Protein AF-A0A3E4ULQ0-F1 (afdb_monomer_lite)

Structure (mmCIF, N/CA/C/O backbone):
data_AF-A0A3E4ULQ0-F1
#
_entry.id   AF-A0A3E4ULQ0-F1
#
loop_
_atom_site.group_PDB
_atom_site.id
_atom_site.type_symbol
_atom_site.label_atom_id
_atom_site.label_alt_id
_atom_site.label_comp_id
_atom_site.label_asym_id
_atom_site.label_entity_id
_atom_site.label_seq_id
_atom_site.pdbx_PDB_ins_code
_atom_site.Cartn_x
_atom_site.Cartn_y
_atom_site.Cartn_z
_atom_site.occupancy
_atom_site.B_iso_or_equiv
_atom_site.auth_seq_id
_atom_site.auth_comp_id
_atom_site.auth_asym_id
_atom_site.auth_atom_id
_atom_site.pdbx_PDB_model_num
ATOM 1 N N . MET A 1 1 ? 16.724 21.312 -33.881 1.00 37.31 1 MET A N 1
ATOM 2 C CA . MET A 1 1 ? 17.462 20.388 -32.989 1.00 37.31 1 MET A CA 1
ATOM 3 C C . MET A 1 1 ? 17.949 21.121 -31.721 1.00 37.31 1 MET A C 1
ATOM 5 O O . MET A 1 1 ? 19.110 21.015 -31.366 1.00 37.31 1 MET A O 1
ATOM 9 N N . ILE A 1 2 ? 17.074 21.896 -31.051 1.00 31.44 2 ILE A N 1
ATOM 10 C CA . ILE A 1 2 ? 17.404 22.736 -29.865 1.00 31.44 2 ILE A CA 1
ATOM 11 C C . ILE A 1 2 ? 16.333 22.595 -28.748 1.00 31.44 2 ILE A C 1
ATOM 13 O O . ILE A 1 2 ? 16.397 23.250 -27.720 1.00 31.44 2 ILE A O 1
ATOM 17 N N . PHE A 1 3 ? 15.369 21.673 -28.875 1.00 30.08 3 PHE A N 1
ATOM 18 C CA . PHE A 1 3 ? 14.356 21.426 -27.828 1.00 30.08 3 PHE A CA 1
ATOM 19 C C . PHE A 1 3 ? 14.688 20.267 -26.871 1.00 30.08 3 PHE A C 1
ATOM 21 O O . PHE A 1 3 ? 13.890 19.949 -25.996 1.00 30.08 3 PHE A O 1
ATOM 28 N N . ASN A 1 4 ? 15.877 19.663 -26.987 1.00 35.69 4 ASN A N 1
ATOM 29 C CA . ASN A 1 4 ? 16.251 18.471 -26.212 1.00 35.69 4 ASN A CA 1
ATOM 30 C C . ASN A 1 4 ? 17.213 18.721 -25.038 1.00 35.69 4 ASN A C 1
ATOM 32 O O . ASN A 1 4 ? 17.685 17.751 -24.456 1.00 35.69 4 ASN A O 1
ATOM 36 N N . PHE A 1 5 ? 17.510 19.970 -24.656 1.00 37.22 5 PHE A N 1
ATOM 37 C CA . PHE A 1 5 ? 18.600 20.217 -23.695 1.00 37.22 5 PHE A CA 1
ATOM 38 C C . PHE A 1 5 ? 18.202 20.598 -22.262 1.00 37.22 5 PHE A C 1
ATOM 40 O O . PHE A 1 5 ? 19.070 20.616 -21.397 1.00 37.22 5 PHE A O 1
ATOM 47 N N . ILE A 1 6 ? 16.924 20.840 -21.942 1.00 40.09 6 ILE A N 1
ATOM 48 C CA . ILE A 1 6 ? 16.497 21.052 -20.542 1.00 40.09 6 ILE A CA 1
ATOM 49 C C . ILE A 1 6 ? 15.082 20.505 -20.314 1.00 40.09 6 ILE A C 1
ATOM 51 O O . ILE A 1 6 ? 14.162 21.226 -19.939 1.00 40.09 6 ILE A O 1
ATOM 55 N N . ARG A 1 7 ? 14.880 19.200 -20.500 1.00 40.75 7 ARG A N 1
ATOM 56 C CA . ARG A 1 7 ? 13.818 18.510 -19.762 1.00 40.75 7 ARG A CA 1
ATOM 57 C C . ARG A 1 7 ? 14.535 17.747 -18.662 1.00 40.75 7 ARG A C 1
ATOM 59 O O . ARG A 1 7 ? 15.108 16.696 -18.921 1.00 40.75 7 ARG A O 1
ATOM 66 N N . LYS A 1 8 ? 14.560 18.293 -17.438 1.00 44.69 8 LYS A N 1
ATOM 67 C CA . LYS A 1 8 ? 14.753 17.446 -16.250 1.00 44.69 8 LYS A CA 1
ATOM 68 C C . LYS A 1 8 ? 13.764 16.306 -16.437 1.00 44.69 8 LYS A C 1
ATOM 70 O O . LYS A 1 8 ? 12.565 16.573 -16.466 1.00 44.69 8 LYS A O 1
ATOM 75 N N . GLN A 1 9 ? 14.260 15.102 -16.694 1.00 49.12 9 GLN A N 1
ATOM 76 C CA . GLN A 1 9 ? 13.415 13.939 -16.894 1.00 49.12 9 GLN A CA 1
ATOM 77 C C . GLN A 1 9 ? 12.598 13.809 -15.607 1.00 49.12 9 GLN A C 1
ATOM 79 O O . GLN A 1 9 ? 13.149 13.570 -14.533 1.00 49.12 9 GLN A O 1
ATOM 84 N N . SER A 1 10 ? 11.314 14.158 -15.677 1.00 62.91 10 SER A N 1
ATOM 85 C CA . SER A 1 10 ? 10.425 13.993 -14.539 1.00 62.91 10 SER A CA 1
ATOM 86 C C . SER A 1 10 ? 10.257 12.493 -14.379 1.00 62.91 10 SER A C 1
ATOM 88 O O . SER A 1 10 ? 9.738 11.849 -15.285 1.00 62.91 10 SER A O 1
ATOM 90 N N . TYR A 1 11 ? 10.730 11.932 -13.266 1.00 76.56 11 TYR A N 1
ATOM 91 C CA . TYR A 1 11 ? 10.481 10.526 -12.931 1.00 76.56 11 TYR A CA 1
ATOM 92 C C . TYR A 1 11 ? 8.987 10.244 -12.720 1.00 76.56 11 TYR A C 1
ATOM 94 O O . TYR A 1 11 ? 8.584 9.089 -12.706 1.00 76.56 11 TYR A O 1
ATOM 102 N N . PHE A 1 12 ? 8.171 11.288 -12.557 1.00 89.50 12 PHE A N 1
ATOM 103 C CA . PHE A 1 12 ? 6.731 11.171 -12.396 1.00 89.50 12 PHE A CA 1
ATOM 104 C C . PHE A 1 12 ? 6.057 11.045 -13.759 1.00 89.50 12 PHE A C 1
ATOM 106 O O . PHE A 1 12 ? 6.054 11.993 -14.550 1.00 89.50 12 PHE A O 1
ATOM 113 N N . THR A 1 13 ? 5.521 9.854 -14.016 1.00 91.44 13 THR A N 1
ATOM 114 C CA . THR A 1 13 ? 4.661 9.556 -15.164 1.00 91.44 13 THR A CA 1
ATOM 115 C C . THR A 1 13 ? 3.259 10.135 -14.948 1.00 91.44 13 THR A C 1
ATOM 117 O O . THR A 1 13 ? 2.890 10.483 -13.827 1.00 91.44 13 THR A O 1
ATOM 120 N N . GLU A 1 14 ? 2.452 10.211 -16.008 1.00 92.62 14 GLU A N 1
ATOM 121 C CA . GLU A 1 14 ? 1.053 10.662 -15.910 1.00 92.62 14 GLU A CA 1
ATOM 122 C C . GLU A 1 14 ? 0.233 9.800 -14.937 1.00 92.62 14 GLU A C 1
ATOM 124 O O . GLU A 1 14 ? -0.547 10.324 -14.147 1.00 92.62 14 GLU A O 1
ATOM 129 N N . GLU A 1 15 ? 0.468 8.486 -14.921 1.00 94.75 15 GLU A N 1
ATOM 130 C CA . GLU A 1 15 ? -0.200 7.560 -14.000 1.00 94.75 15 GLU A CA 1
ATOM 131 C C . GLU A 1 15 ? 0.227 7.776 -12.538 1.00 94.75 15 GLU A C 1
ATOM 133 O O . GLU A 1 15 ? -0.599 7.722 -11.627 1.00 94.75 15 GLU A O 1
ATOM 138 N N . MET A 1 16 ? 1.500 8.106 -12.293 1.00 95.62 16 MET A N 1
ATOM 139 C CA . MET A 1 16 ? 1.952 8.496 -10.955 1.00 95.62 16 MET A CA 1
ATOM 140 C C . MET A 1 16 ? 1.280 9.793 -10.497 1.00 95.62 16 MET A C 1
ATOM 142 O O . MET A 1 16 ? 0.850 9.872 -9.349 1.00 95.62 16 MET A O 1
ATOM 146 N N . GLU A 1 17 ? 1.164 10.798 -11.372 1.00 95.44 17 GLU A N 1
ATOM 147 C CA . GLU A 1 17 ? 0.446 12.042 -11.053 1.00 95.44 17 GLU A CA 1
ATOM 148 C C . GLU A 1 17 ? -1.037 11.785 -10.768 1.00 95.44 17 GLU A C 1
ATOM 150 O O . GLU A 1 17 ? -1.588 12.377 -9.841 1.00 95.44 17 GLU A O 1
ATOM 155 N N . TYR A 1 18 ? -1.666 10.853 -11.489 1.00 95.94 18 TYR A N 1
ATOM 156 C CA . TYR A 1 18 ? -3.031 10.415 -11.206 1.00 95.94 18 TYR A CA 1
ATOM 157 C C . TYR A 1 18 ? -3.168 9.813 -9.797 1.00 95.94 18 TYR A C 1
ATOM 159 O O . TYR A 1 18 ? -4.072 10.194 -9.051 1.00 95.94 18 TYR A O 1
ATOM 167 N N . TYR A 1 19 ? -2.253 8.933 -9.373 1.00 96.56 19 TYR A N 1
ATOM 168 C CA . TYR A 1 19 ? -2.283 8.400 -8.004 1.00 96.56 19 TYR A CA 1
ATOM 169 C C . TYR A 1 19 ? -1.970 9.453 -6.940 1.00 96.56 19 TYR A C 1
ATOM 171 O O . TYR A 1 19 ? -2.573 9.430 -5.867 1.00 96.56 19 TYR A O 1
ATOM 179 N N . ILE A 1 20 ? -1.087 10.409 -7.228 1.00 96.00 20 ILE A N 1
ATOM 180 C CA . ILE A 1 20 ? -0.837 11.550 -6.338 1.00 96.00 20 ILE A CA 1
ATOM 181 C C . ILE A 1 20 ? -2.120 12.360 -6.138 1.00 96.00 20 ILE A C 1
ATOM 183 O O . ILE A 1 20 ? -2.455 12.700 -5.001 1.00 96.00 20 ILE A O 1
ATOM 187 N N . ASP A 1 21 ? -2.852 12.642 -7.216 1.00 95.94 21 ASP A N 1
ATOM 188 C CA . ASP A 1 21 ? -4.119 13.363 -7.141 1.00 95.94 21 ASP A CA 1
ATOM 189 C C . ASP A 1 21 ? -5.182 12.581 -6.362 1.00 95.94 21 ASP A C 1
ATOM 191 O O . ASP A 1 21 ? -5.835 13.147 -5.486 1.00 95.94 21 ASP A O 1
ATOM 195 N N . ILE A 1 22 ? -5.283 11.264 -6.566 1.00 96.31 22 ILE A N 1
ATOM 196 C CA . ILE A 1 22 ? -6.151 10.418 -5.736 1.00 96.31 22 ILE A CA 1
ATOM 197 C C . ILE A 1 22 ? -5.826 10.613 -4.253 1.00 96.31 22 ILE A C 1
ATOM 199 O O . ILE A 1 22 ? -6.725 10.935 -3.484 1.00 96.31 22 ILE A O 1
ATOM 203 N N . PHE A 1 23 ? -4.563 10.482 -3.835 1.00 96.38 23 PHE A N 1
ATOM 204 C CA . PHE A 1 23 ? -4.192 10.572 -2.416 1.00 96.38 23 PHE A CA 1
ATOM 205 C C . PHE A 1 23 ? -4.501 11.926 -1.774 1.00 96.38 23 PHE A C 1
ATOM 207 O O . PHE A 1 23 ? -4.834 11.975 -0.587 1.00 96.38 23 PHE A O 1
ATOM 214 N N . ARG A 1 24 ? -4.415 13.019 -2.542 1.00 94.88 24 ARG A N 1
ATOM 215 C CA . ARG A 1 24 ? -4.818 14.355 -2.076 1.00 94.88 24 ARG A CA 1
ATOM 216 C C . ARG A 1 24 ? -6.315 14.444 -1.796 1.00 94.88 24 ARG A C 1
ATOM 218 O O . ARG A 1 24 ? -6.717 15.203 -0.919 1.00 94.88 24 ARG A O 1
ATOM 225 N N . ASN A 1 25 ? -7.111 13.679 -2.537 1.00 95.62 25 ASN A N 1
ATOM 226 C CA . ASN A 1 25 ? -8.567 13.747 -2.528 1.00 95.62 25 ASN A CA 1
ATOM 227 C C . ASN A 1 25 ? -9.237 12.588 -1.766 1.00 95.62 25 ASN A C 1
ATOM 229 O O . ASN A 1 25 ? -10.459 12.595 -1.619 1.00 95.62 25 ASN A O 1
ATOM 233 N N . ILE A 1 26 ? -8.477 11.608 -1.255 1.00 95.81 26 ILE A N 1
ATOM 234 C CA . ILE A 1 26 ? -9.025 10.546 -0.398 1.00 95.81 26 ILE A CA 1
ATOM 235 C C . ILE A 1 26 ? -9.696 11.182 0.825 1.00 95.81 26 ILE A C 1
ATOM 237 O O . ILE A 1 26 ? -9.085 11.944 1.580 1.00 95.81 26 ILE A O 1
ATOM 241 N N . ASN A 1 27 ? -10.954 10.806 1.068 1.00 95.50 27 ASN A N 1
ATOM 242 C CA . ASN A 1 27 ? -11.629 11.111 2.322 1.00 95.50 27 ASN A CA 1
ATOM 243 C C . ASN A 1 27 ? -11.142 10.145 3.411 1.00 95.50 27 ASN A C 1
ATOM 245 O O . ASN A 1 27 ? -11.772 9.131 3.715 1.00 95.50 27 ASN A O 1
ATOM 249 N N . TRP A 1 28 ? -9.955 10.439 3.943 1.00 96.19 28 TRP A N 1
ATOM 250 C CA . TRP A 1 28 ? -9.234 9.549 4.846 1.00 96.19 28 TRP A CA 1
ATOM 251 C C . TRP A 1 28 ? -10.077 9.143 6.058 1.00 96.19 28 TRP A C 1
ATOM 253 O O . TRP A 1 28 ? -10.603 9.992 6.786 1.00 96.19 28 TRP A O 1
ATOM 263 N N . PHE A 1 29 ? -10.131 7.829 6.294 1.00 95.31 29 PHE A N 1
ATOM 264 C CA . PHE A 1 29 ? -10.769 7.185 7.447 1.00 95.31 29 PHE A CA 1
ATOM 265 C C . PHE A 1 29 ? -12.289 7.360 7.521 1.00 95.31 29 PHE A C 1
ATOM 267 O O . PHE A 1 29 ? -12.867 7.205 8.600 1.00 95.31 29 PHE A O 1
ATOM 274 N N . PHE A 1 30 ? -12.937 7.756 6.421 1.00 94.25 30 PHE A N 1
ATOM 275 C CA . PHE A 1 30 ? -14.375 8.013 6.401 1.00 94.25 30 PHE A CA 1
ATOM 276 C C . PHE A 1 30 ? -15.199 6.756 6.699 1.00 94.25 30 PHE A C 1
ATOM 278 O O . PHE A 1 30 ? -16.115 6.843 7.508 1.00 94.25 30 PHE A O 1
ATOM 285 N N . ASN A 1 31 ? -14.802 5.608 6.142 1.00 94.69 31 ASN A N 1
ATOM 286 C CA . ASN A 1 31 ? -15.498 4.329 6.308 1.00 94.69 31 ASN A CA 1
ATOM 287 C C . ASN A 1 31 ? -14.798 3.377 7.290 1.00 94.69 31 ASN A C 1
ATOM 289 O O . ASN A 1 31 ? -15.148 2.205 7.376 1.00 94.69 31 ASN A O 1
ATOM 293 N N . CYS A 1 32 ? -13.809 3.847 8.054 1.00 92.88 32 CYS A N 1
ATOM 294 C CA . CYS A 1 32 ? -13.238 3.016 9.111 1.00 92.88 32 CYS A CA 1
ATOM 295 C C . CYS A 1 32 ? -14.310 2.708 10.175 1.00 92.88 32 CYS A C 1
ATOM 297 O O . CYS A 1 32 ? -14.856 3.644 10.769 1.00 92.88 32 CYS A O 1
ATOM 299 N N . SER A 1 33 ? -14.517 1.425 10.495 1.00 85.69 33 SER A N 1
ATOM 300 C CA . SER A 1 33 ? -15.634 0.830 11.277 1.00 85.69 33 SER A CA 1
ATOM 301 C C . SER A 1 33 ? -16.915 0.506 10.498 1.00 85.69 33 SER A C 1
ATOM 303 O O . SER A 1 33 ? -17.817 -0.096 11.078 1.00 85.69 33 SER A O 1
ATOM 305 N N . GLU A 1 34 ? -17.000 0.871 9.221 1.00 91.50 34 GLU A N 1
ATOM 306 C CA . GLU A 1 34 ? -18.104 0.467 8.348 1.00 91.50 34 GLU A CA 1
ATOM 307 C C . GLU A 1 34 ? -17.745 -0.826 7.608 1.00 91.50 34 GLU A C 1
ATOM 309 O O . GLU A 1 34 ? -16.571 -1.166 7.444 1.00 91.50 34 GLU A O 1
ATOM 314 N N . GLU A 1 35 ? -18.751 -1.566 7.145 1.00 90.50 35 GLU A N 1
ATOM 315 C CA . GLU A 1 35 ? -18.497 -2.710 6.272 1.00 90.50 35 GLU A CA 1
ATOM 316 C C . GLU A 1 35 ? -18.028 -2.233 4.897 1.00 90.50 35 GLU A C 1
ATOM 318 O O . GLU A 1 35 ? -18.671 -1.410 4.240 1.00 90.50 35 GLU A O 1
ATOM 323 N N . LEU A 1 36 ? -16.904 -2.786 4.444 1.00 89.56 36 LEU A N 1
ATOM 324 C CA . LEU A 1 36 ? -16.458 -2.614 3.073 1.00 89.56 36 LEU A CA 1
ATOM 325 C C . LEU A 1 36 ? -17.470 -3.272 2.121 1.00 89.56 36 LEU A C 1
ATOM 327 O O . LEU A 1 36 ? -17.562 -4.497 2.066 1.00 89.56 36 LEU A O 1
ATOM 331 N N . ASN A 1 37 ? -18.183 -2.446 1.358 1.00 82.88 37 ASN A N 1
ATOM 332 C CA . ASN A 1 37 ? -19.148 -2.851 0.335 1.00 82.88 37 ASN A CA 1
ATOM 333 C C . ASN A 1 37 ? -18.615 -2.493 -1.061 1.00 82.88 37 ASN A C 1
ATOM 335 O O . ASN A 1 37 ? -19.125 -1.585 -1.717 1.00 82.88 37 ASN A O 1
ATOM 339 N N . ASP A 1 38 ? -17.540 -3.163 -1.487 1.00 84.94 38 ASP A N 1
ATOM 340 C CA . ASP A 1 38 ? -16.927 -2.964 -2.805 1.00 84.94 38 ASP A CA 1
ATOM 341 C C . ASP A 1 38 ? -16.385 -4.282 -3.382 1.00 84.94 38 ASP A C 1
ATOM 343 O O . ASP A 1 38 ? -15.377 -4.822 -2.920 1.00 84.94 38 ASP A O 1
ATOM 347 N N . ASP A 1 39 ? -17.029 -4.763 -4.446 1.00 82.25 39 ASP A N 1
ATOM 348 C CA . ASP A 1 39 ? -16.653 -5.995 -5.150 1.00 82.25 39 ASP A CA 1
ATOM 349 C C . ASP A 1 39 ? -15.403 -5.835 -6.040 1.00 82.25 39 ASP A C 1
ATOM 351 O O . ASP A 1 39 ? -14.907 -6.807 -6.613 1.00 82.25 39 ASP A O 1
ATOM 355 N N . SER A 1 40 ? -14.864 -4.618 -6.182 1.00 87.69 40 SER A N 1
ATOM 356 C CA . SER A 1 40 ? -13.660 -4.334 -6.974 1.00 87.69 40 SER A CA 1
ATOM 357 C C . SER A 1 40 ? -12.346 -4.605 -6.229 1.00 87.69 40 SER A C 1
ATOM 359 O O . SER A 1 40 ? -11.258 -4.417 -6.785 1.00 87.69 40 SER A O 1
ATOM 361 N N . ILE A 1 41 ? -12.419 -5.029 -4.967 1.00 92.19 41 ILE A N 1
ATOM 362 C CA . ILE A 1 41 ? -11.254 -5.306 -4.125 1.00 92.19 41 ILE A CA 1
ATOM 363 C C . ILE A 1 41 ? -10.609 -6.624 -4.570 1.00 92.19 41 ILE A C 1
ATOM 365 O O . ILE A 1 41 ? -11.255 -7.664 -4.653 1.00 92.19 41 ILE A O 1
ATOM 369 N N . TYR A 1 42 ? -9.300 -6.598 -4.839 1.00 95.69 42 TYR A N 1
ATOM 370 C CA . TYR A 1 42 ? -8.591 -7.770 -5.364 1.00 95.69 42 TYR A CA 1
ATOM 371 C C . TYR A 1 42 ? -8.437 -8.915 -4.351 1.00 95.69 42 TYR A C 1
ATOM 373 O O . TYR A 1 42 ? -8.477 -10.092 -4.716 1.00 95.69 42 TYR A O 1
ATOM 381 N N . PHE A 1 43 ? -8.170 -8.569 -3.091 1.00 96.19 43 PHE A N 1
ATOM 382 C CA . PHE A 1 43 ? -7.881 -9.531 -2.033 1.00 96.19 43 PHE A CA 1
ATOM 383 C C . PHE A 1 43 ? -9.133 -9.857 -1.226 1.00 96.19 43 PHE A C 1
ATOM 385 O O . PHE A 1 43 ? -9.895 -8.963 -0.867 1.00 96.19 43 PHE A O 1
ATOM 392 N N . ASP A 1 44 ? -9.257 -11.117 -0.815 1.00 95.75 44 ASP A N 1
ATOM 393 C CA . ASP A 1 44 ? -10.100 -11.456 0.326 1.00 95.75 44 ASP A CA 1
ATOM 394 C C . ASP A 1 44 ? -9.674 -10.620 1.543 1.00 95.75 44 ASP A C 1
ATOM 396 O O . ASP A 1 44 ? -8.481 -10.365 1.754 1.00 95.75 44 ASP A O 1
ATOM 400 N N . TYR A 1 45 ? -10.634 -10.247 2.388 1.00 96.06 45 TYR A N 1
ATOM 401 C CA . TYR A 1 45 ? -10.358 -9.431 3.565 1.00 96.06 45 TYR A CA 1
ATOM 402 C C . TYR A 1 45 ? -11.013 -9.956 4.843 1.00 96.06 45 TYR A C 1
ATOM 404 O O . TYR A 1 45 ? -11.881 -10.830 4.837 1.00 96.06 45 TYR A O 1
ATOM 412 N N . ILE A 1 46 ? -10.518 -9.437 5.963 1.00 95.50 46 ILE A N 1
ATOM 413 C CA . ILE A 1 46 ? -11.094 -9.553 7.296 1.00 95.50 46 ILE A CA 1
ATOM 414 C C . ILE A 1 46 ? -11.285 -8.125 7.802 1.00 95.50 46 ILE A C 1
ATOM 416 O O . ILE A 1 46 ? -10.304 -7.404 7.990 1.00 95.50 46 ILE A O 1
ATOM 420 N N . GLN A 1 47 ? -12.540 -7.747 8.021 1.00 95.44 47 GLN A N 1
ATOM 421 C CA . GLN A 1 47 ? -12.922 -6.479 8.634 1.00 95.44 47 GLN A CA 1
ATOM 422 C C . GLN A 1 47 ? -12.747 -6.580 10.159 1.00 95.44 47 GLN A C 1
ATOM 424 O O . GLN A 1 47 ? -13.339 -7.453 10.798 1.00 95.44 47 GLN A O 1
ATOM 429 N N . GLU A 1 48 ? -11.925 -5.716 10.754 1.00 95.44 48 GLU A N 1
ATOM 430 C CA . GLU A 1 48 ? -11.738 -5.623 12.205 1.00 95.44 48 GLU A CA 1
ATOM 431 C C . GLU A 1 48 ? -12.419 -4.368 12.747 1.00 95.44 48 GLU A C 1
ATOM 433 O O . GLU A 1 48 ? -11.840 -3.290 12.742 1.00 95.44 48 GLU A O 1
ATOM 438 N N . ASN A 1 49 ? -13.638 -4.518 13.262 1.00 92.50 49 ASN A N 1
ATOM 439 C CA . ASN A 1 49 ? -14.419 -3.398 13.798 1.00 92.50 49 ASN A CA 1
ATOM 440 C C . ASN A 1 49 ? -14.147 -3.119 15.286 1.00 92.50 49 ASN A C 1
ATOM 442 O O . ASN A 1 49 ? -14.676 -2.157 15.843 1.00 92.50 49 ASN A O 1
ATOM 446 N N . ASN A 1 50 ? -13.341 -3.944 15.967 1.00 94.38 50 ASN A N 1
ATOM 447 C CA . ASN A 1 50 ? -12.986 -3.705 17.362 1.00 94.38 50 ASN A CA 1
ATOM 448 C C . ASN A 1 50 ? -11.745 -2.812 17.463 1.00 94.38 50 ASN A C 1
ATOM 450 O O . ASN A 1 50 ? -10.624 -3.252 17.195 1.00 94.38 50 ASN A O 1
ATOM 454 N N . ILE A 1 51 ? -11.937 -1.582 17.944 1.00 94.56 51 ILE A N 1
ATOM 455 C CA . ILE A 1 51 ? -10.858 -0.597 18.040 1.00 94.56 51 ILE A CA 1
ATOM 456 C C . ILE A 1 51 ? -9.670 -1.046 18.907 1.00 94.56 51 ILE A C 1
ATOM 458 O O . ILE A 1 51 ? -8.527 -0.731 18.586 1.00 94.56 51 ILE A O 1
ATOM 462 N N . GLU A 1 52 ? -9.889 -1.831 19.961 1.00 95.38 52 GLU A N 1
ATOM 463 C CA . GLU A 1 52 ? -8.794 -2.330 20.804 1.00 95.38 52 GLU A CA 1
ATOM 464 C C . GLU A 1 52 ? -7.923 -3.345 20.053 1.00 95.38 52 GLU A C 1
ATOM 466 O O . GLU A 1 52 ? -6.697 -3.330 20.167 1.00 95.38 52 GLU A O 1
ATOM 471 N N . LYS A 1 53 ? -8.522 -4.163 19.180 1.00 94.75 53 LYS A N 1
ATOM 472 C CA . LYS A 1 53 ? -7.763 -5.055 18.291 1.00 94.75 53 LYS A CA 1
ATOM 473 C C . LYS A 1 53 ? -7.062 -4.298 17.167 1.00 94.75 53 LYS A C 1
ATOM 475 O O . LYS A 1 53 ? -5.964 -4.687 16.770 1.00 94.75 53 LYS A O 1
ATOM 480 N N . VAL A 1 54 ? -7.663 -3.224 16.653 1.00 95.50 54 VAL A N 1
ATOM 481 C CA . VAL A 1 54 ? -7.005 -2.330 15.687 1.00 95.50 54 VAL A CA 1
ATOM 482 C C . VAL A 1 54 ? -5.754 -1.721 16.317 1.00 95.50 54 VAL A C 1
ATOM 484 O O . VAL A 1 54 ? -4.674 -1.840 15.739 1.00 95.50 54 VAL A O 1
ATOM 487 N N . LYS A 1 55 ? -5.876 -1.153 17.527 1.00 95.19 55 LYS A N 1
ATOM 488 C CA . LYS A 1 55 ? -4.758 -0.623 18.325 1.00 95.19 55 LYS A CA 1
ATOM 489 C C . LYS A 1 55 ? -3.660 -1.656 18.528 1.00 95.19 55 LYS A C 1
ATOM 491 O O . LYS A 1 55 ? -2.490 -1.337 18.337 1.00 95.19 55 LYS A O 1
ATOM 496 N N . GLU A 1 56 ? -4.021 -2.888 18.881 1.00 93.75 56 GLU A N 1
ATOM 497 C CA . GLU A 1 56 ? -3.057 -3.979 19.018 1.00 93.75 56 GLU A CA 1
ATOM 498 C C . GLU A 1 56 ? -2.296 -4.203 17.701 1.00 93.75 56 GLU A C 1
ATOM 500 O O . GLU A 1 56 ? -1.068 -4.212 17.687 1.00 93.75 56 GLU A O 1
ATOM 505 N N . LYS A 1 57 ? -3.008 -4.327 16.576 1.00 94.06 57 LYS A N 1
ATOM 506 C CA . LYS A 1 57 ? -2.428 -4.662 15.264 1.00 94.06 57 LYS A CA 1
ATOM 507 C C . LYS A 1 57 ? -1.509 -3.581 14.704 1.00 94.06 57 LYS A C 1
ATOM 509 O O . LYS A 1 57 ? -0.423 -3.911 14.233 1.00 94.06 57 LYS A O 1
ATOM 514 N N . ILE A 1 58 ? -1.897 -2.310 14.775 1.00 94.12 58 ILE A N 1
ATOM 515 C CA . ILE A 1 58 ? -1.063 -1.198 14.278 1.00 94.12 58 ILE A CA 1
ATOM 516 C C . ILE A 1 58 ? 0.195 -0.971 15.134 1.00 94.12 58 ILE A C 1
ATOM 518 O O . ILE A 1 58 ? 1.156 -0.362 14.665 1.00 94.12 58 ILE A O 1
ATOM 522 N N . ASN A 1 59 ? 0.200 -1.476 16.373 1.00 92.19 59 ASN A N 1
ATOM 523 C CA . ASN A 1 59 ? 1.356 -1.473 17.271 1.00 92.19 59 ASN A CA 1
ATOM 524 C C . ASN A 1 59 ? 2.233 -2.726 17.149 1.00 92.19 59 ASN A C 1
ATOM 526 O O . ASN A 1 59 ? 3.317 -2.787 17.730 1.00 92.19 59 ASN A O 1
ATOM 530 N N . GLN A 1 60 ? 1.814 -3.739 16.385 1.00 91.06 60 GLN A N 1
ATOM 531 C CA . GLN A 1 60 ? 2.627 -4.933 16.176 1.00 91.06 60 GLN A CA 1
ATOM 532 C C . GLN A 1 60 ? 3.812 -4.632 15.250 1.00 91.06 60 GLN A C 1
ATOM 534 O O . GLN A 1 60 ? 3.660 -4.286 14.080 1.00 91.06 60 GLN A O 1
ATOM 539 N N . HIS A 1 61 ? 5.024 -4.858 15.756 1.00 88.06 61 HIS A N 1
ATOM 540 C CA . HIS A 1 61 ? 6.263 -4.758 14.973 1.00 88.06 61 HIS A CA 1
ATOM 541 C C . HIS A 1 61 ? 6.792 -6.114 14.491 1.00 88.06 61 HIS A C 1
ATOM 543 O O . HIS A 1 61 ? 7.685 -6.168 13.647 1.00 88.06 61 HIS A O 1
ATOM 549 N N . LEU A 1 62 ? 6.230 -7.209 15.003 1.00 88.31 62 LEU A N 1
ATOM 550 C CA . LEU A 1 62 ? 6.614 -8.577 14.674 1.00 88.31 62 LEU A CA 1
ATOM 551 C C . LEU A 1 62 ? 5.400 -9.367 14.192 1.00 88.31 62 LEU A C 1
ATOM 553 O O . LEU A 1 62 ? 4.262 -9.092 14.568 1.00 88.31 62 LEU A O 1
ATOM 557 N N . ASN A 1 63 ? 5.661 -10.382 13.372 1.00 89.31 63 ASN A N 1
ATOM 558 C CA . ASN A 1 63 ? 4.623 -11.307 12.936 1.00 89.31 63 ASN A CA 1
ATOM 559 C C . ASN A 1 63 ? 4.172 -12.176 14.114 1.00 89.31 63 ASN A C 1
ATOM 561 O O . ASN A 1 63 ? 4.990 -12.633 14.912 1.00 89.31 63 ASN A O 1
ATOM 565 N N . SER A 1 64 ? 2.876 -12.465 14.178 1.00 85.75 64 SER A N 1
ATOM 566 C CA . SER A 1 64 ? 2.304 -13.451 15.096 1.00 85.75 64 SER A CA 1
ATOM 567 C C . SER A 1 64 ? 1.842 -14.684 14.316 1.00 85.75 64 SER A C 1
ATOM 569 O O . SER A 1 64 ? 1.859 -14.711 13.084 1.00 85.75 64 SER A O 1
ATOM 571 N N . ARG A 1 65 ? 1.475 -15.773 15.003 1.00 83.12 65 ARG A N 1
ATOM 572 C CA . ARG A 1 65 ? 1.169 -17.056 14.347 1.00 83.12 65 ARG A CA 1
ATOM 573 C C . ARG A 1 65 ? 0.034 -16.911 13.318 1.00 83.12 65 ARG A C 1
ATOM 575 O O . ARG A 1 65 ? -1.144 -16.910 13.660 1.00 83.12 65 ARG A O 1
ATOM 582 N N . GLY A 1 66 ? 0.411 -16.853 12.039 1.00 87.62 66 GLY A N 1
ATOM 583 C CA . GLY A 1 66 ? -0.517 -16.695 10.916 1.00 87.62 66 GLY A CA 1
ATOM 584 C C . GLY A 1 66 ? -1.056 -15.274 10.721 1.00 87.62 66 GLY A C 1
ATOM 585 O O . GLY A 1 66 ? -2.057 -15.128 10.024 1.00 87.62 66 GLY A O 1
ATOM 586 N N . ASN A 1 67 ? -0.442 -14.256 11.334 1.00 93.06 67 ASN A N 1
ATOM 587 C CA . ASN A 1 67 ? -0.678 -12.851 11.003 1.00 93.06 67 ASN A CA 1
ATOM 588 C C . ASN A 1 67 ? 0.664 -12.151 10.762 1.00 93.06 67 ASN A C 1
ATOM 590 O O . ASN A 1 67 ? 1.607 -12.288 11.542 1.00 93.06 67 ASN A O 1
ATOM 594 N N . VAL A 1 68 ? 0.727 -11.369 9.699 1.00 95.50 68 VAL A N 1
ATOM 595 C CA . VAL A 1 68 ? 1.861 -10.520 9.355 1.00 95.50 68 VAL A CA 1
ATOM 596 C C . VAL A 1 68 ? 1.473 -9.089 9.715 1.00 95.50 68 VAL A C 1
ATOM 598 O O . VAL A 1 68 ? 0.380 -8.638 9.358 1.00 95.50 68 VAL A O 1
ATOM 601 N N . CYS A 1 69 ? 2.334 -8.392 10.459 1.00 95.75 69 CYS A N 1
ATOM 602 C CA . CYS A 1 69 ? 2.079 -6.991 10.787 1.00 95.75 69 CYS A CA 1
ATOM 603 C C . CYS A 1 69 ? 2.147 -6.125 9.521 1.00 95.75 69 CYS A C 1
ATOM 605 O O . CYS A 1 69 ? 2.800 -6.497 8.542 1.00 95.75 69 CYS A O 1
ATOM 607 N N . LEU A 1 70 ? 1.494 -4.960 9.539 1.00 97.06 70 LEU A N 1
ATOM 608 C CA . LEU A 1 70 ? 1.377 -4.084 8.368 1.00 97.06 70 LEU A CA 1
ATOM 609 C C . LEU A 1 70 ? 2.731 -3.779 7.714 1.00 97.06 70 LEU A C 1
ATOM 611 O O . LEU A 1 70 ? 2.907 -3.944 6.508 1.00 97.06 70 LEU A O 1
ATOM 615 N N . ARG A 1 71 ? 3.722 -3.424 8.537 1.00 96.00 71 ARG A N 1
ATOM 616 C CA . ARG A 1 71 ? 5.077 -3.131 8.072 1.00 96.00 71 ARG A CA 1
ATOM 617 C C . ARG A 1 71 ? 5.702 -4.310 7.327 1.00 96.00 71 ARG A C 1
ATOM 619 O O . ARG A 1 71 ? 6.262 -4.116 6.254 1.00 96.00 71 ARG A O 1
ATOM 626 N N . ASN A 1 72 ? 5.608 -5.522 7.871 1.00 95.38 72 ASN A N 1
ATOM 627 C CA . ASN A 1 72 ? 6.193 -6.707 7.238 1.00 95.38 72 ASN A CA 1
ATOM 628 C C . ASN A 1 72 ? 5.424 -7.134 5.984 1.00 95.38 72 ASN A C 1
ATOM 630 O O . ASN A 1 72 ? 6.025 -7.687 5.068 1.00 95.38 72 ASN A O 1
ATOM 634 N N . PHE A 1 73 ? 4.123 -6.849 5.918 1.00 97.31 73 PHE A N 1
ATOM 635 C CA . PHE A 1 73 ? 3.334 -7.056 4.709 1.00 97.31 73 PHE A CA 1
ATOM 636 C C . PHE A 1 73 ? 3.796 -6.131 3.575 1.00 97.31 73 PHE A C 1
ATOM 638 O O . PHE A 1 73 ? 4.026 -6.596 2.462 1.00 97.31 73 PHE A O 1
ATOM 645 N N . PHE A 1 74 ? 4.025 -4.847 3.856 1.00 97.81 74 PHE A N 1
ATOM 646 C CA . PHE A 1 74 ? 4.571 -3.926 2.854 1.00 97.81 74 PHE A CA 1
ATOM 647 C C . PHE A 1 74 ? 6.022 -4.246 2.487 1.00 97.81 74 PHE A C 1
ATOM 649 O O . PHE A 1 74 ? 6.363 -4.194 1.308 1.00 97.81 74 PHE A O 1
ATOM 656 N N . ILE A 1 75 ? 6.853 -4.655 3.455 1.00 95.50 75 ILE A N 1
ATOM 657 C CA . ILE A 1 75 ? 8.216 -5.137 3.177 1.00 95.50 75 ILE A CA 1
ATOM 658 C C . ILE A 1 75 ? 8.189 -6.328 2.220 1.00 95.50 75 ILE A C 1
ATOM 660 O O . ILE A 1 75 ? 9.019 -6.375 1.323 1.00 95.50 75 ILE A O 1
ATOM 664 N N . GLU A 1 76 ? 7.258 -7.274 2.369 1.00 95.81 76 GLU A N 1
ATOM 665 C CA . GLU A 1 76 ? 7.143 -8.396 1.430 1.00 95.81 76 GLU A CA 1
ATOM 666 C C . GLU A 1 76 ? 6.907 -7.908 -0.007 1.00 95.81 76 GLU A C 1
ATOM 668 O O . GLU A 1 76 ? 7.587 -8.365 -0.924 1.00 95.81 76 GLU A O 1
ATOM 673 N N . GLY A 1 77 ? 5.979 -6.967 -0.211 1.00 96.69 77 GLY A N 1
ATOM 674 C CA . GLY A 1 77 ? 5.716 -6.391 -1.534 1.00 96.69 77 GLY A CA 1
ATOM 675 C C . GLY A 1 77 ? 6.948 -5.720 -2.136 1.00 96.69 77 GLY A C 1
ATOM 676 O O . GLY A 1 77 ? 7.354 -6.054 -3.249 1.00 96.69 77 GLY A O 1
ATOM 677 N N . GLU A 1 78 ? 7.584 -4.833 -1.365 1.00 96.06 78 GLU A N 1
ATOM 678 C CA . GLU A 1 78 ? 8.828 -4.155 -1.752 1.00 96.06 78 GLU A CA 1
ATOM 679 C C . GLU A 1 78 ? 9.949 -5.161 -2.062 1.00 96.06 78 GLU A C 1
ATOM 681 O O . GLU A 1 78 ? 10.667 -5.018 -3.050 1.00 96.06 78 GLU A O 1
ATOM 686 N N . PHE A 1 79 ? 10.075 -6.220 -1.262 1.00 94.31 79 PHE A N 1
ATOM 687 C CA . PHE A 1 79 ? 11.105 -7.241 -1.424 1.00 94.31 79 PHE A CA 1
ATOM 688 C C . PHE A 1 79 ? 10.939 -8.038 -2.720 1.00 94.31 79 PHE A C 1
ATOM 690 O O . PHE A 1 79 ? 11.922 -8.273 -3.429 1.00 94.31 79 PHE A O 1
ATOM 697 N N . ARG A 1 80 ? 9.710 -8.442 -3.070 1.00 94.81 80 ARG A N 1
ATOM 698 C CA . ARG A 1 80 ? 9.449 -9.145 -4.339 1.00 94.81 80 ARG A CA 1
ATOM 699 C C . ARG A 1 80 ? 9.772 -8.261 -5.540 1.00 94.81 80 ARG A C 1
ATOM 701 O O . ARG A 1 80 ? 10.355 -8.746 -6.508 1.00 94.81 80 ARG A O 1
ATOM 708 N N . GLN A 1 81 ? 9.438 -6.975 -5.457 1.00 95.12 81 GLN A N 1
ATOM 709 C CA . GLN A 1 81 ? 9.734 -5.965 -6.475 1.00 95.12 81 GLN A CA 1
ATOM 710 C C . GLN A 1 81 ? 11.236 -5.731 -6.653 1.00 95.12 81 GLN A C 1
ATOM 712 O O . GLN A 1 81 ? 11.745 -5.769 -7.776 1.00 95.12 81 GLN A O 1
ATOM 717 N N . GLU A 1 82 ? 11.961 -5.549 -5.549 1.00 92.94 82 GLU A N 1
ATOM 718 C CA . GLU A 1 82 ? 13.414 -5.383 -5.558 1.00 92.94 82 GLU A CA 1
ATOM 719 C C . GLU A 1 82 ? 14.099 -6.629 -6.134 1.00 92.94 82 GLU A C 1
ATOM 721 O O . GLU A 1 82 ? 14.915 -6.529 -7.053 1.00 92.94 82 GLU A O 1
ATOM 726 N N . THR A 1 83 ? 13.705 -7.816 -5.665 1.00 91.75 83 THR A N 1
ATOM 727 C CA . THR A 1 83 ? 14.233 -9.098 -6.152 1.00 91.75 83 THR A CA 1
ATOM 728 C C . THR A 1 83 ? 13.958 -9.278 -7.646 1.00 91.75 83 THR A C 1
ATOM 730 O O . THR A 1 83 ? 14.840 -9.724 -8.382 1.00 91.75 83 THR A O 1
ATOM 733 N N . PHE A 1 84 ? 12.761 -8.919 -8.121 1.00 93.62 84 PHE A N 1
ATOM 734 C CA . PHE A 1 84 ? 12.435 -8.962 -9.544 1.00 93.62 84 PHE A CA 1
ATOM 735 C C . PHE A 1 84 ? 13.398 -8.095 -10.361 1.00 93.62 84 PHE A C 1
ATOM 737 O O . PHE A 1 84 ? 13.993 -8.594 -11.314 1.00 93.62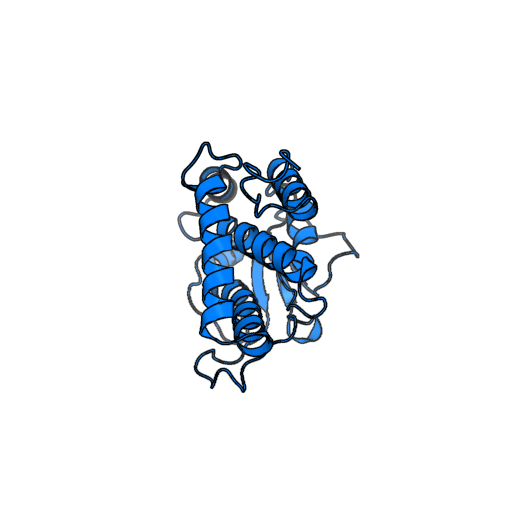 84 PHE A O 1
ATOM 744 N N . LEU A 1 85 ? 13.611 -6.832 -9.974 1.00 92.25 85 LEU A N 1
ATOM 745 C CA . LEU A 1 85 ? 14.481 -5.914 -10.723 1.00 92.25 85 LEU A CA 1
ATOM 746 C C . LEU A 1 85 ? 15.930 -6.368 -10.748 1.00 92.25 85 LEU A C 1
ATOM 748 O O . LEU A 1 85 ? 16.571 -6.319 -11.798 1.00 92.25 85 LEU A O 1
ATOM 752 N N . MET A 1 86 ? 16.435 -6.851 -9.615 1.00 90.25 86 MET A N 1
ATOM 753 C CA . MET A 1 86 ? 17.785 -7.401 -9.525 1.00 90.25 86 MET A CA 1
ATOM 754 C C . MET A 1 86 ? 18.011 -8.562 -10.493 1.00 90.25 86 MET A C 1
ATOM 756 O O . MET A 1 86 ? 19.115 -8.697 -11.017 1.00 90.25 86 MET A O 1
ATOM 760 N N . ARG A 1 87 ? 16.982 -9.390 -10.723 1.00 88.00 87 ARG A N 1
ATOM 761 C CA . ARG A 1 87 ? 17.044 -10.531 -11.647 1.00 88.00 87 ARG A CA 1
ATOM 762 C C . ARG A 1 87 ? 16.763 -10.159 -13.100 1.00 88.00 87 ARG A C 1
ATOM 764 O O . ARG A 1 87 ? 17.348 -10.762 -13.988 1.00 88.00 87 ARG A O 1
ATOM 771 N N . ALA A 1 88 ? 15.856 -9.214 -13.347 1.00 86.81 88 ALA A N 1
ATOM 772 C CA . ALA A 1 88 ? 15.496 -8.768 -14.693 1.00 86.81 88 ALA A CA 1
ATOM 773 C C . ALA A 1 88 ? 16.598 -7.919 -15.347 1.00 86.81 88 ALA A C 1
ATOM 775 O O . ALA A 1 88 ? 16.644 -7.798 -16.569 1.00 86.81 88 ALA A O 1
ATOM 776 N N . THR A 1 89 ? 17.473 -7.328 -14.533 1.00 83.50 89 THR A N 1
ATOM 777 C CA . THR A 1 89 ? 18.583 -6.484 -14.978 1.00 83.50 89 THR A CA 1
ATOM 778 C C . THR A 1 89 ? 19.921 -7.099 -14.538 1.00 83.50 89 THR A C 1
ATOM 780 O O . THR A 1 89 ? 20.240 -8.233 -14.882 1.00 83.50 89 THR A O 1
ATOM 783 N N . SER A 1 90 ? 20.701 -6.367 -13.746 1.00 80.69 90 SER A N 1
ATOM 784 C CA . SER A 1 90 ? 21.754 -6.882 -12.878 1.00 80.69 90 SER A CA 1
ATOM 785 C C . SER A 1 90 ? 21.517 -6.333 -11.469 1.00 80.69 90 SER A C 1
ATOM 787 O O . SER A 1 90 ? 20.931 -5.259 -11.314 1.00 80.69 90 SER A O 1
ATOM 789 N N . ILE A 1 91 ? 22.012 -7.020 -10.434 1.00 77.81 91 ILE A N 1
ATOM 790 C CA . ILE A 1 91 ? 21.797 -6.629 -9.025 1.00 77.81 91 ILE A CA 1
ATOM 791 C C . ILE A 1 91 ? 22.117 -5.143 -8.780 1.00 77.81 91 ILE A C 1
ATOM 793 O O . ILE A 1 91 ? 21.373 -4.448 -8.088 1.00 77.81 91 ILE A O 1
ATOM 797 N N . ASN A 1 92 ? 23.216 -4.649 -9.359 1.00 82.94 92 ASN A N 1
ATOM 798 C CA . ASN A 1 92 ? 23.677 -3.279 -9.147 1.00 82.94 92 ASN A CA 1
ATOM 799 C C . ASN A 1 92 ? 22.823 -2.238 -9.879 1.00 82.94 92 ASN A C 1
ATOM 801 O O . ASN A 1 92 ? 22.584 -1.169 -9.323 1.00 82.94 92 ASN A O 1
ATOM 805 N N . GLU A 1 93 ? 22.364 -2.529 -11.095 1.00 84.69 93 GLU A N 1
ATOM 806 C CA . GLU A 1 93 ? 21.548 -1.582 -11.863 1.00 84.69 93 GLU A CA 1
ATOM 807 C C . GLU A 1 93 ? 20.118 -1.507 -11.316 1.00 84.69 93 GLU A C 1
ATOM 809 O O . GLU A 1 93 ? 19.637 -0.408 -11.043 1.00 84.69 93 GLU A O 1
ATOM 814 N N . GLY A 1 94 ? 19.493 -2.647 -10.997 1.00 82.94 94 GLY A N 1
ATOM 815 C CA . GLY A 1 94 ? 18.157 -2.668 -10.393 1.00 82.94 94 GLY A CA 1
ATOM 816 C C . GLY A 1 94 ? 18.082 -1.872 -9.083 1.00 82.94 94 GLY A C 1
ATOM 817 O O . GLY A 1 94 ? 17.159 -1.083 -8.883 1.00 82.94 94 GLY A O 1
ATOM 818 N N . ARG A 1 95 ? 19.099 -1.994 -8.214 1.00 84.62 95 ARG A N 1
ATOM 819 C CA . ARG A 1 95 ? 19.192 -1.188 -6.981 1.00 84.62 95 ARG A CA 1
ATOM 820 C C . ARG A 1 95 ? 19.322 0.305 -7.257 1.00 84.62 95 ARG A C 1
ATOM 822 O O . ARG A 1 95 ? 18.662 1.102 -6.594 1.00 84.62 95 ARG A O 1
ATOM 829 N N . LYS A 1 96 ? 20.180 0.694 -8.206 1.00 89.12 96 LYS A N 1
ATOM 830 C CA . LYS A 1 96 ? 20.388 2.109 -8.549 1.00 89.12 96 LYS A CA 1
ATOM 831 C C . LYS A 1 96 ? 19.093 2.756 -9.021 1.00 89.12 96 LYS A C 1
ATOM 833 O O . LYS A 1 96 ? 18.809 3.878 -8.611 1.00 89.12 96 LYS A O 1
ATOM 838 N N . ASP A 1 97 ? 18.311 2.063 -9.841 1.00 87.56 97 ASP A N 1
ATOM 839 C CA . ASP A 1 97 ? 17.069 2.620 -10.370 1.00 87.56 97 ASP A CA 1
ATOM 840 C C . ASP A 1 97 ? 16.003 2.786 -9.284 1.00 87.56 97 ASP A C 1
ATOM 842 O O . ASP A 1 97 ? 15.405 3.859 -9.190 1.00 87.56 97 ASP A O 1
ATOM 846 N N . ILE A 1 98 ? 15.843 1.802 -8.389 1.00 90.94 98 ILE A N 1
ATOM 847 C CA . ILE A 1 98 ? 14.958 1.929 -7.218 1.00 90.94 98 ILE A 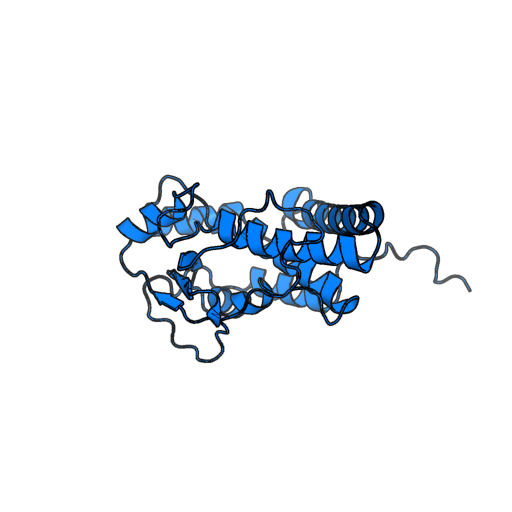CA 1
ATOM 848 C C . ILE A 1 98 ? 15.359 3.141 -6.366 1.00 90.94 98 ILE A C 1
ATOM 850 O O . ILE A 1 98 ? 14.509 3.971 -6.041 1.00 90.94 98 ILE A O 1
ATOM 854 N N . ILE A 1 99 ? 16.650 3.274 -6.037 1.00 92.19 99 ILE A N 1
ATOM 855 C CA . ILE A 1 99 ? 17.166 4.384 -5.220 1.00 92.19 99 ILE A CA 1
ATOM 856 C C . ILE A 1 99 ? 16.870 5.729 -5.890 1.00 92.19 99 ILE A C 1
ATOM 858 O O . ILE A 1 99 ? 16.329 6.624 -5.248 1.00 92.19 99 ILE A O 1
ATOM 862 N N . ARG A 1 100 ? 17.145 5.865 -7.193 1.00 91.88 100 ARG A N 1
ATOM 863 C CA . ARG A 1 100 ? 16.899 7.111 -7.943 1.00 91.88 100 ARG A CA 1
ATOM 864 C C . ARG A 1 100 ? 15.435 7.550 -7.899 1.00 91.88 100 ARG A C 1
ATOM 866 O O . ARG A 1 100 ? 15.154 8.744 -7.748 1.00 91.88 100 ARG A O 1
ATOM 873 N N . ILE A 1 101 ? 14.504 6.607 -8.037 1.00 93.50 101 ILE A N 1
ATOM 874 C CA . ILE A 1 101 ? 13.065 6.900 -7.996 1.00 93.50 101 ILE A CA 1
ATOM 875 C C . ILE A 1 101 ? 12.646 7.264 -6.573 1.00 93.50 101 ILE A C 1
ATOM 877 O O . ILE A 1 101 ? 11.988 8.287 -6.380 1.00 93.50 101 ILE A O 1
ATOM 881 N N . ILE A 1 102 ? 13.070 6.487 -5.572 1.00 94.75 102 ILE A N 1
ATOM 882 C CA . ILE A 1 102 ? 12.786 6.765 -4.157 1.00 94.75 102 ILE A CA 1
ATOM 883 C C . ILE A 1 102 ? 13.304 8.150 -3.759 1.00 94.75 102 ILE A C 1
ATOM 885 O O . ILE A 1 102 ? 12.571 8.913 -3.133 1.00 94.75 102 ILE A O 1
ATOM 889 N N . ASP A 1 103 ? 14.519 8.516 -4.163 1.00 93.75 103 ASP A N 1
ATOM 890 C CA . ASP A 1 103 ? 15.096 9.834 -3.893 1.00 93.75 103 ASP A CA 1
ATOM 891 C C . ASP A 1 103 ? 14.278 10.952 -4.537 1.00 93.75 103 ASP A C 1
ATOM 893 O O . ASP A 1 103 ? 14.063 12.006 -3.934 1.00 93.75 103 ASP A O 1
ATOM 897 N N . SER A 1 104 ? 13.775 10.722 -5.750 1.00 92.25 104 SER A N 1
ATOM 898 C CA . SER A 1 104 ? 12.917 11.676 -6.453 1.00 92.25 104 SER A CA 1
ATOM 899 C C . SER A 1 104 ? 11.566 11.857 -5.755 1.00 92.25 104 SER A C 1
ATOM 901 O O . SER A 1 104 ? 11.108 12.995 -5.609 1.00 92.25 104 SER A O 1
ATOM 903 N N . ILE A 1 105 ? 10.968 10.770 -5.257 1.00 93.88 105 ILE A N 1
ATOM 904 C CA . ILE A 1 105 ? 9.739 10.788 -4.449 1.00 93.88 105 ILE A CA 1
ATOM 905 C C . ILE A 1 105 ? 9.987 11.519 -3.124 1.00 93.88 105 ILE A C 1
ATOM 907 O O . ILE A 1 105 ? 9.316 12.511 -2.841 1.00 93.88 105 ILE A O 1
ATOM 911 N N . ASN A 1 106 ? 11.002 11.118 -2.353 1.00 93.50 106 ASN A N 1
ATOM 912 C CA . ASN A 1 106 ? 11.356 11.743 -1.073 1.00 93.50 106 ASN A CA 1
ATOM 913 C C . ASN A 1 106 ? 11.640 13.244 -1.239 1.00 93.50 106 ASN A C 1
ATOM 915 O O . ASN A 1 106 ? 11.177 14.071 -0.454 1.00 93.50 106 ASN A O 1
ATOM 919 N N . LYS A 1 107 ? 12.353 13.633 -2.301 1.00 91.12 107 LYS A N 1
ATOM 920 C CA . LYS A 1 107 ? 12.642 15.042 -2.586 1.00 91.12 107 LYS A CA 1
ATOM 921 C C . LYS A 1 107 ? 11.380 15.866 -2.826 1.00 91.12 107 LYS A C 1
ATOM 923 O O . LYS A 1 107 ? 11.390 17.058 -2.524 1.00 91.12 107 LYS A O 1
ATOM 928 N N . ARG A 1 108 ? 10.330 15.272 -3.395 1.00 90.94 108 ARG A N 1
ATOM 929 C CA . ARG A 1 108 ? 9.051 15.946 -3.641 1.00 90.94 108 ARG A CA 1
ATOM 930 C C . ARG A 1 108 ? 8.185 15.989 -2.386 1.00 90.94 108 ARG A C 1
ATOM 932 O O . ARG A 1 108 ? 7.708 17.062 -2.042 1.00 90.94 108 ARG A O 1
ATOM 939 N N . PHE A 1 109 ? 8.027 14.860 -1.703 1.00 92.00 109 PHE A N 1
ATOM 940 C CA . PHE A 1 109 ? 7.011 14.703 -0.660 1.00 92.00 109 PHE A CA 1
ATOM 941 C C . PHE A 1 109 ? 7.522 14.849 0.775 1.00 92.00 109 PHE A C 1
ATOM 943 O O . PHE A 1 109 ? 6.716 15.118 1.655 1.00 92.00 109 PHE A O 1
ATOM 950 N N . LEU A 1 110 ? 8.830 14.720 1.020 1.00 87.69 110 LEU A N 1
ATOM 951 C CA . LEU A 1 110 ? 9.418 14.914 2.352 1.00 87.69 110 LEU A CA 1
ATOM 952 C C . LEU A 1 110 ? 10.257 16.192 2.455 1.00 87.69 110 LEU A C 1
ATOM 954 O O . LEU A 1 110 ? 10.215 16.867 3.477 1.00 87.69 110 LEU A O 1
ATOM 958 N N . HIS A 1 111 ? 11.039 16.528 1.421 1.00 81.25 111 HIS A N 1
ATOM 959 C CA . HIS A 1 111 ? 12.049 17.600 1.518 1.00 81.25 111 HIS A CA 1
ATOM 960 C C . HIS A 1 111 ? 11.620 18.955 0.933 1.00 81.25 111 HIS A C 1
ATOM 962 O O . HIS A 1 111 ? 12.257 19.973 1.201 1.00 81.25 111 HIS A O 1
ATOM 968 N N . LYS A 1 112 ? 10.592 18.988 0.083 1.00 73.62 112 LYS A N 1
ATOM 969 C CA . LYS A 1 112 ? 10.028 20.220 -0.498 1.00 73.62 112 LYS A CA 1
ATOM 970 C C . LYS A 1 112 ? 8.621 20.446 0.044 1.00 73.62 112 LYS A C 1
ATOM 972 O O . LYS A 1 112 ? 8.116 19.576 0.741 1.00 73.62 112 LYS A O 1
ATOM 977 N N . LYS A 1 113 ? 8.018 21.610 -0.272 1.00 64.94 113 LYS A N 1
ATOM 978 C CA . LYS A 1 113 ? 6.601 21.936 0.004 1.00 64.94 113 LYS A CA 1
ATOM 979 C C . LYS A 1 113 ? 5.765 20.656 -0.078 1.00 64.94 113 LYS A C 1
ATOM 981 O O . LYS A 1 113 ? 5.585 20.139 -1.178 1.00 64.94 113 LYS A O 1
ATOM 986 N N . GLN A 1 114 ? 5.348 20.138 1.077 1.00 71.06 114 GLN A N 1
ATOM 987 C CA . GLN A 1 114 ? 4.679 18.847 1.148 1.00 71.06 114 GLN A CA 1
ATOM 988 C C . GLN A 1 114 ? 3.337 18.981 0.436 1.00 71.06 114 GLN A C 1
ATOM 990 O O . GLN A 1 114 ? 2.460 19.720 0.875 1.00 71.06 114 GLN A O 1
ATOM 995 N N . GLU A 1 115 ? 3.203 18.318 -0.708 1.00 84.56 115 GLU A N 1
ATOM 996 C CA . GLU A 1 115 ? 1.946 18.299 -1.461 1.00 84.56 115 GLU A CA 1
ATOM 997 C C . GLU A 1 115 ? 0.876 17.467 -0.743 1.00 84.56 115 GLU A C 1
ATOM 999 O O . GLU A 1 115 ? -0.314 17.677 -0.959 1.00 84.56 115 GLU A O 1
ATOM 1004 N N . ILE A 1 116 ? 1.315 16.524 0.095 1.00 92.50 116 ILE A N 1
ATOM 1005 C CA . ILE A 1 116 ? 0.492 15.680 0.957 1.00 92.50 116 ILE A CA 1
ATOM 1006 C C . ILE A 1 116 ? 1.190 15.625 2.317 1.00 92.50 116 ILE A C 1
ATOM 1008 O O . ILE A 1 116 ? 2.361 15.257 2.397 1.00 92.50 116 ILE A O 1
ATOM 1012 N N . ASP A 1 117 ? 0.467 15.985 3.374 1.00 93.44 117 ASP A N 1
ATOM 1013 C CA . ASP A 1 117 ? 0.957 15.939 4.752 1.00 93.44 117 ASP A CA 1
ATOM 1014 C C . ASP A 1 117 ? 0.617 14.575 5.372 1.00 93.44 117 ASP A C 1
ATOM 1016 O O . ASP A 1 117 ? -0.446 14.370 5.968 1.00 93.44 117 ASP A O 1
ATOM 1020 N N . PHE A 1 118 ? 1.509 13.607 5.155 1.00 95.25 118 PHE A N 1
ATOM 1021 C CA . PHE A 1 118 ? 1.336 12.232 5.630 1.00 95.25 118 PHE A CA 1
ATOM 1022 C C . PHE A 1 118 ? 1.331 12.135 7.157 1.00 95.25 118 PHE A C 1
ATOM 1024 O O . PHE A 1 118 ? 0.607 11.310 7.712 1.00 95.25 118 PHE A O 1
ATOM 1031 N N . GLU A 1 119 ? 2.094 12.992 7.837 1.00 94.25 119 GLU A N 1
ATOM 1032 C CA . GLU A 1 119 ? 2.127 13.039 9.298 1.00 94.25 119 GLU A CA 1
ATOM 1033 C C . GLU A 1 119 ? 0.777 13.501 9.852 1.00 94.25 119 GLU A C 1
ATOM 1035 O O . GLU A 1 119 ? 0.221 12.867 10.749 1.00 94.25 119 GLU A O 1
ATOM 1040 N N . LYS A 1 120 ? 0.185 14.548 9.274 1.00 94.81 120 LYS A N 1
ATOM 1041 C CA . LYS A 1 120 ? -1.155 15.007 9.648 1.00 94.81 120 LYS A CA 1
ATOM 1042 C C . LYS A 1 120 ? -2.232 13.967 9.359 1.00 94.81 120 LYS A C 1
ATOM 1044 O O . LYS A 1 120 ? -3.164 13.845 10.153 1.00 94.81 120 LYS A O 1
ATOM 1049 N N . ILE A 1 121 ? -2.124 13.220 8.258 1.00 96.25 121 ILE A N 1
ATOM 1050 C CA . ILE A 1 121 ? -3.041 12.111 7.947 1.00 96.25 121 ILE A CA 1
ATOM 1051 C C . ILE A 1 121 ? -2.960 11.037 9.045 1.00 96.25 121 ILE A C 1
ATOM 1053 O O . ILE A 1 121 ? -3.978 10.710 9.652 1.00 96.25 121 ILE A O 1
ATOM 1057 N N . GLU A 1 122 ? -1.762 10.550 9.368 1.00 96.25 122 GLU A N 1
ATOM 1058 C CA . GLU A 1 122 ? -1.533 9.565 10.440 1.00 96.25 122 GLU A CA 1
ATOM 1059 C C . GLU A 1 122 ? -2.017 10.081 11.807 1.00 96.25 122 GLU A C 1
ATOM 1061 O O . GLU A 1 122 ? -2.725 9.385 12.538 1.00 96.25 122 GLU A O 1
ATOM 1066 N N . ASN A 1 123 ? -1.712 11.336 12.145 1.00 96.44 123 ASN A N 1
ATOM 1067 C CA . ASN A 1 123 ? -2.125 11.949 13.407 1.00 96.44 123 ASN A CA 1
ATOM 1068 C C . ASN A 1 123 ? -3.645 12.137 13.495 1.00 96.44 123 ASN A C 1
ATOM 1070 O O . ASN A 1 123 ? -4.218 11.974 14.572 1.00 96.44 123 ASN A O 1
ATOM 1074 N N . ARG A 1 124 ? -4.327 12.416 12.376 1.00 96.50 124 ARG A N 1
ATOM 1075 C CA . ARG A 1 124 ? -5.795 12.478 12.334 1.00 96.50 124 ARG A CA 1
ATOM 1076 C C . ARG A 1 124 ? -6.416 11.124 12.664 1.00 96.50 124 ARG A C 1
ATOM 1078 O O . ARG A 1 124 ? -7.393 11.094 13.408 1.00 96.50 124 ARG A O 1
ATOM 1085 N N . PHE A 1 125 ? -5.862 10.027 12.145 1.00 96.44 125 PHE A N 1
ATOM 1086 C CA . PHE A 1 125 ? -6.310 8.681 12.509 1.00 96.44 125 PHE A CA 1
ATOM 1087 C C . PHE A 1 125 ? -6.121 8.427 14.002 1.00 96.44 125 PHE A C 1
ATOM 1089 O O . PHE A 1 125 ? -7.067 8.052 14.695 1.00 96.44 125 PHE A O 1
ATOM 1096 N N . LYS A 1 126 ? -4.916 8.710 14.509 1.00 95.81 126 LYS A N 1
ATOM 1097 C CA . LYS A 1 126 ? -4.577 8.505 15.919 1.00 95.81 126 LYS A CA 1
ATOM 1098 C C . LYS A 1 126 ? -5.493 9.277 16.857 1.00 95.81 126 LYS A C 1
ATOM 1100 O O . LYS A 1 126 ? -6.019 8.703 17.806 1.00 95.81 126 LYS A O 1
ATOM 1105 N N . TYR A 1 127 ? -5.744 10.545 16.545 1.00 96.25 127 TYR A N 1
ATOM 1106 C CA . TYR A 1 127 ? -6.658 11.391 17.302 1.00 96.25 127 TYR A CA 1
ATOM 1107 C C . TYR A 1 127 ? -8.102 10.877 17.241 1.00 96.25 127 TYR A C 1
ATOM 1109 O O . TYR A 1 127 ? -8.742 10.738 18.280 1.00 96.25 127 TYR A O 1
ATOM 1117 N N . LYS A 1 128 ? -8.607 10.542 16.042 1.00 95.25 128 LYS A N 1
ATOM 1118 C CA . LYS A 1 128 ? -9.990 10.068 15.844 1.00 95.25 128 LYS A CA 1
ATOM 1119 C C . LYS A 1 128 ? -10.292 8.801 16.649 1.00 95.25 128 LYS A C 1
ATOM 1121 O O . LYS A 1 128 ? -11.411 8.644 17.126 1.00 95.25 128 LYS A O 1
ATOM 1126 N N . TYR A 1 129 ? -9.306 7.919 16.801 1.00 94.44 129 TYR A N 1
ATOM 1127 C CA . TYR A 1 129 ? -9.486 6.591 17.388 1.00 94.44 129 TYR A CA 1
ATOM 1128 C C . TYR A 1 129 ? -8.756 6.378 18.725 1.00 94.44 129 TYR A C 1
ATOM 1130 O O . TYR A 1 129 ? -8.671 5.249 19.214 1.00 94.44 129 TYR A O 1
ATOM 1138 N N . ASN A 1 130 ? -8.260 7.458 19.337 1.00 94.88 130 ASN A N 1
ATOM 1139 C CA . ASN A 1 130 ? -7.537 7.451 20.611 1.00 94.88 130 ASN A CA 1
ATOM 1140 C C . ASN A 1 130 ? -6.379 6.431 20.648 1.00 94.88 130 ASN A C 1
ATOM 1142 O O . ASN A 1 130 ? -6.325 5.547 21.506 1.00 94.88 130 ASN A O 1
ATOM 1146 N N . ILE A 1 131 ? -5.488 6.519 19.662 1.00 93.25 131 ILE A N 1
ATOM 1147 C CA . ILE A 1 131 ? -4.310 5.660 19.509 1.00 93.25 131 ILE A CA 1
ATOM 1148 C C . ILE A 1 131 ? -3.067 6.457 19.912 1.00 93.25 131 ILE A C 1
ATOM 1150 O O . ILE A 1 131 ? -2.757 7.475 19.297 1.00 93.25 131 ILE A O 1
ATOM 1154 N N . GLU A 1 132 ? -2.325 5.964 20.901 1.00 89.81 132 GLU A N 1
ATOM 1155 C CA . GLU A 1 132 ? -1.115 6.630 21.408 1.00 89.81 132 GLU A CA 1
ATOM 1156 C C . GLU A 1 132 ? 0.111 6.399 20.512 1.00 89.81 132 GLU A C 1
ATOM 1158 O O . GLU A 1 132 ? 0.915 7.302 20.278 1.00 89.81 132 GLU A O 1
ATOM 1163 N N . SER A 1 133 ? 0.256 5.183 19.990 1.00 89.44 133 SER A N 1
ATOM 1164 C CA . SER A 1 133 ? 1.433 4.723 19.253 1.00 89.44 133 SER A CA 1
ATOM 1165 C C . SER A 1 133 ? 1.046 3.815 18.082 1.00 89.44 133 SER A C 1
ATOM 1167 O O . SER A 1 133 ? -0.101 3.385 17.956 1.00 89.44 133 SER A O 1
ATOM 1169 N N . GLY A 1 134 ? 2.002 3.572 17.182 1.00 91.00 134 GLY A N 1
ATOM 1170 C CA . GLY A 1 134 ? 1.797 2.785 15.964 1.00 91.00 134 GLY A CA 1
ATOM 1171 C C . GLY A 1 134 ? 1.824 3.637 14.695 1.00 91.00 134 GLY A C 1
ATOM 1172 O O . GLY A 1 134 ? 1.992 4.862 14.736 1.00 91.00 134 GLY A O 1
ATOM 1173 N N . SER A 1 135 ? 1.711 2.967 13.552 1.00 94.38 135 SER A N 1
ATOM 1174 C CA . SER A 1 135 ? 1.832 3.563 12.219 1.00 94.38 135 SER A CA 1
ATOM 1175 C C . SER A 1 135 ? 0.909 2.830 11.252 1.00 94.38 135 SER A C 1
ATOM 1177 O O . SER A 1 135 ? 0.892 1.598 11.241 1.00 94.38 135 SER A O 1
ATOM 1179 N N . LEU A 1 136 ? 0.170 3.574 10.429 1.00 96.44 136 LEU A N 1
ATOM 1180 C CA . LEU A 1 1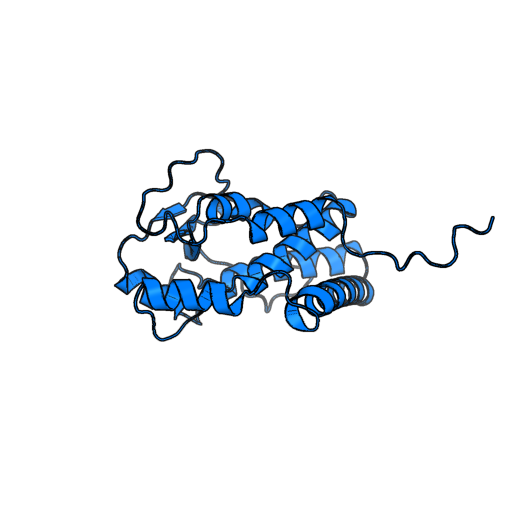36 ? -0.541 3.029 9.270 1.00 96.44 136 LEU A CA 1
ATOM 1181 C C . LEU A 1 136 ? 0.368 2.907 8.038 1.00 96.44 136 LEU A C 1
ATOM 1183 O O . LEU A 1 136 ? -0.078 2.460 6.982 1.00 96.44 136 LEU A O 1
ATOM 1187 N N . GLU A 1 137 ? 1.645 3.286 8.163 1.00 97.19 137 GLU A N 1
ATOM 1188 C CA . GLU A 1 137 ? 2.650 3.208 7.106 1.00 97.19 137 GLU A CA 1
ATOM 1189 C C . GLU A 1 137 ? 2.183 3.909 5.806 1.00 97.19 137 GLU A C 1
ATOM 1191 O O . GLU A 1 137 ? 2.595 3.515 4.712 1.00 97.19 137 GLU A O 1
ATOM 1196 N N . ILE A 1 138 ? 1.345 4.961 5.891 1.00 97.31 138 ILE A N 1
ATOM 1197 C CA . ILE A 1 138 ? 0.693 5.569 4.710 1.00 97.31 138 ILE A CA 1
ATOM 1198 C C . ILE A 1 138 ? 1.726 6.108 3.722 1.00 97.31 138 ILE A C 1
ATOM 1200 O O . ILE A 1 138 ? 1.605 5.894 2.516 1.00 97.31 138 ILE A O 1
ATOM 1204 N N . TYR A 1 139 ? 2.782 6.764 4.214 1.00 97.38 139 TYR A N 1
ATOM 1205 C CA . TYR A 1 139 ? 3.848 7.249 3.337 1.00 97.38 139 TYR A CA 1
ATOM 1206 C C . TYR A 1 139 ? 4.608 6.103 2.655 1.00 97.38 139 TYR A C 1
ATOM 1208 O O . TYR A 1 139 ? 4.983 6.207 1.486 1.00 97.38 139 TYR A O 1
ATOM 1216 N N . ARG A 1 140 ? 4.827 4.988 3.363 1.00 97.88 140 ARG A N 1
ATOM 1217 C CA . ARG A 1 140 ? 5.478 3.808 2.787 1.00 97.88 140 ARG A CA 1
ATOM 1218 C C . ARG A 1 140 ? 4.620 3.210 1.683 1.00 97.88 140 ARG A C 1
ATOM 1220 O O . ARG A 1 140 ? 5.143 2.998 0.592 1.00 97.88 140 ARG A O 1
ATOM 1227 N N . TYR A 1 141 ? 3.329 3.013 1.955 1.00 98.56 141 TYR A N 1
ATOM 1228 C CA . TYR A 1 141 ? 2.345 2.557 0.978 1.00 98.56 141 TYR A CA 1
ATOM 1229 C C . TYR A 1 141 ? 2.351 3.448 -0.270 1.00 98.56 141 TYR A C 1
ATOM 1231 O O . TYR A 1 141 ? 2.563 2.962 -1.378 1.00 98.56 141 TYR A O 1
ATOM 1239 N N . PHE A 1 142 ? 2.213 4.762 -0.080 1.00 98.06 142 PHE A N 1
ATOM 1240 C CA . PHE A 1 142 ? 2.235 5.757 -1.151 1.00 98.06 142 PHE A CA 1
ATOM 1241 C C . PHE A 1 142 ? 3.509 5.678 -2.000 1.00 98.06 142 PHE A C 1
ATOM 1243 O O . PHE A 1 142 ? 3.452 5.554 -3.222 1.00 98.06 142 PHE A O 1
ATOM 1250 N N . LYS A 1 143 ? 4.677 5.712 -1.354 1.00 97.50 143 LYS A N 1
ATOM 1251 C CA . LYS A 1 143 ? 5.974 5.633 -2.032 1.00 97.50 143 LYS A CA 1
ATOM 1252 C C . LYS A 1 143 ? 6.099 4.335 -2.832 1.00 97.50 143 LYS A C 1
ATOM 1254 O O . LYS A 1 143 ? 6.549 4.373 -3.973 1.00 97.50 143 LYS A O 1
ATOM 1259 N N . ALA A 1 144 ? 5.711 3.205 -2.246 1.00 98.31 144 ALA A N 1
ATOM 1260 C CA . ALA A 1 144 ? 5.817 1.905 -2.891 1.00 98.31 144 ALA A CA 1
ATOM 1261 C C . ALA A 1 144 ? 4.835 1.755 -4.066 1.00 98.31 144 ALA A C 1
ATOM 1263 O O . ALA A 1 144 ? 5.221 1.228 -5.105 1.00 98.31 144 ALA A O 1
ATOM 1264 N N . LEU A 1 145 ? 3.624 2.320 -3.969 1.00 98.50 145 LEU A N 1
ATOM 1265 C CA . LEU A 1 145 ? 2.689 2.433 -5.094 1.00 98.50 145 LEU A CA 1
ATOM 1266 C C . LEU A 1 145 ? 3.300 3.211 -6.263 1.00 98.50 145 LEU A C 1
ATOM 1268 O O . LEU A 1 145 ? 3.207 2.777 -7.408 1.00 98.50 145 LEU A O 1
ATOM 1272 N N . LEU A 1 146 ? 3.947 4.347 -5.995 1.00 97.62 146 LEU A N 1
ATOM 1273 C CA . LEU A 1 146 ? 4.577 5.149 -7.044 1.00 97.62 146 LEU A CA 1
ATOM 1274 C C . LEU A 1 146 ? 5.764 4.430 -7.700 1.00 97.62 146 LEU A C 1
ATOM 1276 O O . LEU A 1 146 ? 5.910 4.486 -8.920 1.00 97.62 146 LEU A O 1
ATOM 1280 N N . VAL A 1 147 ? 6.584 3.730 -6.911 1.00 97.06 147 VAL A N 1
ATOM 1281 C CA . VAL A 1 147 ? 7.666 2.877 -7.432 1.00 97.06 147 VAL A CA 1
ATOM 1282 C C . VAL A 1 147 ? 7.095 1.756 -8.305 1.00 97.06 147 VAL A C 1
ATOM 1284 O O . VAL A 1 147 ? 7.571 1.551 -9.420 1.00 97.06 147 VAL A O 1
ATOM 1287 N N . GLU A 1 148 ? 6.050 1.073 -7.832 1.00 97.88 148 GLU A N 1
ATOM 1288 C CA . GLU A 1 148 ? 5.362 0.017 -8.578 1.00 97.88 148 GLU A CA 1
ATOM 1289 C C . GLU A 1 148 ? 4.815 0.525 -9.911 1.00 97.88 148 GLU A C 1
ATOM 1291 O O . GLU A 1 148 ? 5.077 -0.065 -10.956 1.00 97.88 148 GLU A O 1
ATOM 1296 N N . THR A 1 149 ? 4.140 1.672 -9.884 1.00 97.00 149 THR A N 1
ATOM 1297 C CA . THR A 1 149 ? 3.572 2.328 -11.069 1.00 97.00 149 THR A CA 1
ATOM 1298 C C . THR A 1 149 ? 4.654 2.663 -12.088 1.00 97.00 149 THR A C 1
ATOM 1300 O O . THR A 1 149 ? 4.523 2.343 -13.266 1.00 97.00 149 THR A O 1
ATOM 1303 N N . TYR A 1 150 ? 5.764 3.257 -11.641 1.00 95.44 150 TYR A N 1
ATOM 1304 C CA . TYR A 1 150 ? 6.878 3.582 -12.523 1.00 95.44 150 TYR A CA 1
ATOM 1305 C C . TYR A 1 150 ? 7.422 2.334 -13.227 1.00 95.44 150 TYR A C 1
ATOM 1307 O O . TYR A 1 150 ? 7.560 2.322 -14.451 1.00 95.44 150 TYR A O 1
ATOM 1315 N N . PHE A 1 151 ? 7.704 1.264 -12.481 1.00 95.00 151 PHE A N 1
ATOM 1316 C CA . PHE A 1 151 ? 8.305 0.066 -13.064 1.00 95.00 151 PHE A CA 1
ATOM 1317 C C . PHE A 1 151 ? 7.333 -0.773 -13.889 1.00 95.00 151 PHE A C 1
ATOM 1319 O O . PHE A 1 151 ? 7.783 -1.440 -14.818 1.00 95.00 151 PHE A O 1
ATOM 1326 N N . LEU A 1 152 ? 6.023 -0.691 -13.650 1.00 94.88 152 LEU A N 1
ATOM 1327 C CA . LEU A 1 152 ? 5.022 -1.305 -14.527 1.00 94.88 152 LEU A CA 1
ATOM 1328 C C . LEU A 1 152 ? 5.049 -0.725 -15.949 1.00 94.88 152 LEU A C 1
ATOM 1330 O O . LEU A 1 152 ? 4.804 -1.461 -16.907 1.00 94.88 152 LEU A O 1
ATOM 1334 N N . THR A 1 153 ? 5.439 0.546 -16.120 1.00 90.50 153 THR A N 1
ATOM 1335 C CA . THR A 1 153 ? 5.635 1.135 -17.461 1.00 90.50 153 THR A CA 1
ATOM 1336 C C . THR A 1 153 ? 6.821 0.531 -18.222 1.00 90.50 153 THR A C 1
ATOM 1338 O O . THR A 1 153 ? 6.879 0.616 -19.448 1.00 90.50 153 THR A O 1
ATOM 1341 N N . GLN A 1 154 ? 7.756 -0.102 -17.509 1.00 90.19 154 GLN A N 1
ATOM 1342 C CA . GLN A 1 154 ? 8.986 -0.671 -18.066 1.00 90.19 154 GLN A CA 1
ATOM 1343 C C . GLN A 1 154 ? 8.919 -2.195 -18.179 1.00 90.19 154 GLN A C 1
ATOM 1345 O O . GLN A 1 154 ? 9.379 -2.778 -19.159 1.00 90.19 154 GLN A O 1
ATOM 1350 N N . TYR A 1 155 ? 8.315 -2.845 -17.185 1.00 92.62 155 TYR A N 1
ATOM 1351 C CA . TYR A 1 155 ? 8.248 -4.290 -17.045 1.00 92.62 155 TYR A CA 1
ATOM 1352 C C . TYR A 1 155 ? 6.796 -4.711 -16.819 1.00 92.62 155 TYR A C 1
ATOM 1354 O O . TYR A 1 155 ? 6.272 -4.639 -15.711 1.00 92.62 155 TYR A O 1
ATOM 1362 N N . LYS A 1 156 ? 6.148 -5.245 -17.860 1.00 90.06 156 LYS A N 1
ATOM 1363 C CA . LYS A 1 156 ? 4.750 -5.715 -17.772 1.00 90.06 156 LYS A CA 1
ATOM 1364 C C . LYS A 1 156 ? 4.525 -6.800 -16.711 1.00 90.06 156 LYS A C 1
ATOM 1366 O O . LYS A 1 156 ? 3.405 -6.983 -16.252 1.00 90.06 156 LYS A O 1
ATOM 1371 N N . THR A 1 157 ? 5.571 -7.543 -16.353 1.00 92.69 157 THR A N 1
ATOM 1372 C CA . THR A 1 157 ? 5.533 -8.611 -15.343 1.00 92.69 157 THR A CA 1
ATOM 1373 C C . THR A 1 157 ? 6.044 -8.157 -13.975 1.00 92.69 157 THR A C 1
ATOM 1375 O O . THR A 1 157 ? 6.358 -9.009 -13.144 1.00 92.69 157 THR A O 1
ATOM 1378 N N . PHE A 1 158 ? 6.203 -6.848 -13.752 1.00 96.25 158 PHE A N 1
ATOM 1379 C CA . PHE A 1 158 ? 6.647 -6.319 -12.467 1.00 96.25 158 PHE A CA 1
ATOM 1380 C C . PHE A 1 158 ? 5.686 -6.748 -11.341 1.00 96.25 158 PHE A C 1
ATOM 1382 O O . PHE A 1 158 ? 4.472 -6.723 -11.556 1.00 96.25 158 PHE A O 1
ATOM 1389 N N . PRO A 1 159 ? 6.181 -7.155 -10.156 1.00 97.12 159 PRO A N 1
ATOM 1390 C CA . PRO A 1 159 ? 5.325 -7.625 -9.072 1.00 97.12 159 PRO A CA 1
ATOM 1391 C C . PRO A 1 159 ? 4.376 -6.543 -8.566 1.00 97.12 159 PRO A C 1
ATOM 1393 O O . PRO A 1 159 ? 4.797 -5.440 -8.219 1.00 97.12 159 PRO A O 1
ATOM 1396 N N . ILE A 1 160 ? 3.101 -6.908 -8.466 1.00 97.69 160 ILE A N 1
ATOM 1397 C CA . ILE A 1 160 ? 2.015 -6.021 -8.057 1.00 97.69 160 ILE A CA 1
ATOM 1398 C C . ILE A 1 160 ? 1.538 -6.403 -6.657 1.00 97.69 160 ILE A C 1
ATOM 1400 O O . ILE A 1 160 ? 1.171 -7.552 -6.391 1.00 97.69 160 ILE A O 1
ATOM 1404 N N . LEU A 1 161 ? 1.498 -5.411 -5.778 1.00 98.12 161 LEU A N 1
ATOM 1405 C CA . LEU A 1 161 ? 0.802 -5.435 -4.500 1.00 98.12 161 LEU A CA 1
ATOM 1406 C C . LEU A 1 161 ? 0.062 -4.115 -4.293 1.00 98.12 161 LEU A C 1
ATOM 1408 O O . LEU A 1 161 ? -1.134 -4.116 -4.022 1.00 98.12 161 LEU A O 1
ATOM 1412 N N . PHE A 1 162 ? 0.764 -2.992 -4.395 1.00 98.50 162 PHE A N 1
ATOM 1413 C CA . PHE A 1 162 ? 0.293 -1.720 -3.857 1.00 98.50 162 PHE A CA 1
ATOM 1414 C C . PHE A 1 162 ? -0.882 -1.152 -4.650 1.00 98.50 162 PHE A C 1
ATOM 1416 O O . PHE A 1 162 ? -1.830 -0.638 -4.053 1.00 98.50 162 PHE A O 1
ATOM 1423 N N . ASN A 1 163 ? -0.883 -1.326 -5.971 1.00 97.31 163 ASN A N 1
ATOM 1424 C CA . ASN A 1 163 ? -2.001 -0.975 -6.840 1.00 97.31 163 ASN A CA 1
ATOM 1425 C C . ASN A 1 163 ? -3.266 -1.770 -6.479 1.00 97.31 163 ASN A C 1
ATOM 1427 O O . ASN A 1 163 ? -4.341 -1.196 -6.328 1.00 97.31 163 ASN A O 1
ATOM 1431 N N . ARG A 1 164 ? -3.121 -3.075 -6.199 1.00 97.44 164 ARG A N 1
ATOM 1432 C CA . ARG A 1 164 ? -4.225 -3.966 -5.780 1.00 97.44 164 ARG A CA 1
ATOM 1433 C C . ARG A 1 164 ? -4.848 -3.574 -4.433 1.00 97.44 164 ARG A C 1
ATOM 1435 O O . ARG A 1 164 ? -5.959 -4.003 -4.136 1.00 97.44 164 ARG A O 1
ATOM 1442 N N . LEU A 1 165 ? -4.153 -2.774 -3.625 1.00 97.69 165 LEU A N 1
ATOM 1443 C CA . LEU A 1 165 ? -4.638 -2.265 -2.338 1.00 97.69 165 LEU A CA 1
ATOM 1444 C C . LEU A 1 165 ? -5.320 -0.891 -2.447 1.00 97.69 165 LEU A C 1
ATOM 1446 O O . LEU A 1 165 ? -5.960 -0.456 -1.492 1.00 97.69 165 LEU A O 1
ATOM 1450 N N . LEU A 1 166 ? -5.208 -0.201 -3.588 1.00 96.75 166 LEU A N 1
ATOM 1451 C CA . LEU A 1 166 ? -5.621 1.199 -3.728 1.00 96.75 166 LEU A CA 1
ATOM 1452 C C . LEU A 1 166 ? -7.113 1.414 -3.472 1.00 96.75 166 LEU A C 1
ATOM 1454 O O . LEU A 1 166 ? -7.484 2.399 -2.834 1.00 96.75 166 LEU A O 1
ATOM 1458 N N . ASN A 1 167 ? -7.967 0.494 -3.926 1.00 95.62 167 ASN A N 1
ATOM 1459 C CA . ASN A 1 167 ? -9.413 0.624 -3.740 1.00 95.62 167 ASN A CA 1
ATOM 1460 C C . ASN A 1 167 ? -9.814 0.602 -2.254 1.00 95.62 167 ASN A C 1
ATOM 1462 O O . ASN A 1 167 ? -10.722 1.335 -1.879 1.00 95.62 167 ASN A O 1
ATOM 1466 N N . ILE A 1 168 ? -9.080 -0.109 -1.384 1.00 96.75 168 ILE A N 1
ATOM 1467 C CA . ILE A 1 168 ? -9.323 -0.082 0.072 1.00 96.75 168 ILE A CA 1
ATOM 1468 C C . ILE A 1 168 ? -9.177 1.352 0.602 1.00 96.75 168 ILE A C 1
ATOM 1470 O O . ILE A 1 168 ? -10.079 1.874 1.257 1.00 96.75 168 ILE A O 1
ATOM 1474 N N . TYR A 1 169 ? -8.071 2.016 0.258 1.00 96.31 169 TYR A N 1
ATOM 1475 C CA . TYR A 1 169 ? -7.796 3.383 0.700 1.00 96.31 169 TYR A CA 1
ATOM 1476 C C . TYR A 1 169 ? -8.711 4.421 0.043 1.00 96.31 169 TYR A C 1
ATOM 1478 O O . TYR A 1 169 ? -9.147 5.357 0.712 1.00 96.31 169 TYR A O 1
ATOM 1486 N N . LYS A 1 170 ? -9.052 4.256 -1.243 1.00 95.06 170 LYS A N 1
ATOM 1487 C CA . LYS A 1 170 ? -10.010 5.133 -1.943 1.00 95.06 170 LYS A CA 1
ATOM 1488 C C . LYS A 1 170 ? -11.386 5.127 -1.287 1.00 95.06 170 LYS A C 1
ATOM 1490 O O . LYS A 1 170 ? -12.018 6.175 -1.214 1.00 95.06 170 LYS A O 1
ATOM 1495 N N . ASN A 1 171 ? -11.806 3.975 -0.772 1.00 94.06 171 ASN A N 1
ATOM 1496 C CA . ASN A 1 171 ? -13.050 3.835 -0.026 1.00 94.06 171 ASN A CA 1
ATOM 1497 C C . ASN A 1 171 ? -12.943 4.320 1.425 1.00 94.06 171 ASN A C 1
ATOM 1499 O O . ASN A 1 171 ? -13.893 4.171 2.179 1.00 94.06 171 ASN A O 1
ATOM 1503 N N . GLY A 1 172 ? -11.819 4.907 1.843 1.00 94.56 172 GLY A N 1
ATOM 1504 C CA . GLY A 1 172 ? -11.665 5.478 3.179 1.00 94.56 172 GLY A CA 1
ATOM 1505 C C . GLY A 1 172 ? -11.481 4.449 4.296 1.00 94.56 172 GLY A C 1
ATOM 1506 O O . GLY A 1 172 ? -11.545 4.848 5.458 1.00 94.56 172 GLY A O 1
ATOM 1507 N N . HIS A 1 173 ? -11.238 3.177 3.964 1.00 96.50 173 HIS A N 1
ATOM 1508 C CA . HIS A 1 173 ? -10.779 2.153 4.906 1.00 96.50 173 HIS A CA 1
ATOM 1509 C C . HIS A 1 173 ? -9.253 2.182 5.034 1.00 96.50 173 HIS A C 1
ATOM 1511 O O . HIS A 1 173 ? -8.551 2.785 4.213 1.00 96.50 173 HIS A O 1
ATOM 1517 N N . VAL A 1 174 ? -8.716 1.495 6.044 1.00 96.69 174 VAL A N 1
ATOM 1518 C CA . VAL A 1 174 ? -7.263 1.353 6.220 1.00 96.69 174 VAL A CA 1
ATOM 1519 C C . VAL A 1 174 ? -6.848 -0.088 6.414 1.00 96.69 174 VAL A C 1
ATOM 1521 O O . VAL A 1 174 ? -7.510 -0.869 7.085 1.00 96.69 174 VAL A O 1
ATOM 1524 N N . ILE A 1 175 ? -5.694 -0.435 5.859 1.00 97.81 175 ILE A N 1
ATOM 1525 C CA . ILE A 1 175 ? -5.089 -1.745 6.065 1.00 97.81 175 ILE A CA 1
ATOM 1526 C C . ILE A 1 175 ? -4.289 -1.711 7.360 1.00 97.81 175 ILE A C 1
ATOM 1528 O O . ILE A 1 175 ? -3.468 -0.822 7.564 1.00 97.81 175 ILE A O 1
ATOM 1532 N N . ILE A 1 176 ? -4.508 -2.704 8.214 1.00 97.00 176 ILE A N 1
ATOM 1533 C CA . ILE A 1 176 ? -3.882 -2.813 9.539 1.00 97.00 176 ILE A CA 1
ATOM 1534 C C . ILE A 1 176 ? -3.046 -4.089 9.687 1.00 97.00 176 ILE A C 1
ATOM 1536 O O . ILE A 1 176 ? -2.405 -4.312 10.712 1.00 97.00 176 ILE A O 1
ATOM 1540 N N . GLY A 1 177 ? -3.031 -4.948 8.666 1.00 96.94 177 GLY A N 1
ATOM 1541 C CA . GLY A 1 177 ? -2.179 -6.129 8.628 1.00 96.94 177 GLY A CA 1
ATOM 1542 C C . GLY A 1 177 ? -2.589 -7.129 7.555 1.00 96.94 177 GLY A C 1
ATOM 1543 O O . GLY A 1 177 ? -3.384 -6.839 6.663 1.00 96.94 177 GLY A O 1
ATOM 1544 N N . TRP A 1 178 ? -2.044 -8.336 7.667 1.00 97.62 178 TRP A N 1
ATOM 1545 C CA . TRP A 1 178 ? -2.287 -9.425 6.729 1.00 97.62 178 TRP A CA 1
ATOM 1546 C C . TRP A 1 178 ? -2.474 -10.753 7.461 1.00 97.62 178 TRP A C 1
ATOM 1548 O O . TRP A 1 178 ? -1.696 -11.116 8.346 1.00 97.62 178 TRP A O 1
ATOM 1558 N N . LYS A 1 179 ? -3.504 -11.511 7.086 1.00 97.19 179 LYS A N 1
ATOM 1559 C CA . LYS A 1 179 ? -3.741 -12.876 7.550 1.00 97.19 179 LYS A CA 1
ATOM 1560 C C . LYS A 1 179 ? -3.093 -13.850 6.576 1.00 97.19 179 LYS A C 1
ATOM 1562 O O . LYS A 1 179 ? -3.629 -14.114 5.507 1.00 97.19 179 LYS A O 1
ATOM 1567 N N . GLY A 1 180 ? -1.964 -14.420 6.973 1.00 94.56 180 GLY A N 1
ATOM 1568 C CA . GLY A 1 180 ? -1.195 -15.336 6.141 1.00 94.56 180 GLY A CA 1
ATOM 1569 C C . GLY A 1 180 ? 0.223 -15.498 6.666 1.00 94.56 180 GLY A C 1
ATOM 1570 O O . GLY A 1 180 ? 0.511 -15.189 7.827 1.00 94.56 180 GLY A O 1
ATOM 1571 N N . LYS A 1 181 ? 1.111 -16.015 5.818 1.00 92.25 181 LYS A N 1
ATOM 1572 C CA . LYS A 1 181 ? 2.539 -16.149 6.112 1.00 92.25 181 LYS A CA 1
ATOM 1573 C C . LYS A 1 181 ? 3.340 -15.909 4.843 1.00 92.25 181 LYS A C 1
ATOM 1575 O O . LYS A 1 181 ? 2.960 -16.398 3.787 1.00 92.25 181 LYS A O 1
ATOM 1580 N N . PHE A 1 182 ? 4.474 -15.240 4.993 1.00 88.94 182 PHE A N 1
ATOM 1581 C CA . PHE A 1 182 ? 5.479 -15.135 3.945 1.00 88.94 182 PHE A CA 1
ATOM 1582 C C . PHE A 1 182 ? 6.720 -15.922 4.332 1.00 88.94 182 PHE A C 1
ATOM 1584 O O . PHE A 1 182 ? 6.955 -16.227 5.507 1.00 88.94 182 PHE A O 1
ATOM 1591 N N . ILE A 1 183 ? 7.490 -16.290 3.318 1.00 78.88 183 ILE A N 1
ATOM 1592 C CA . ILE A 1 183 ? 8.757 -16.978 3.505 1.00 78.88 183 ILE A CA 1
ATOM 1593 C C . ILE A 1 183 ? 9.781 -15.954 4.022 1.00 78.88 183 ILE A C 1
ATOM 1595 O O . ILE A 1 183 ? 9.717 -14.780 3.675 1.00 78.88 183 ILE A O 1
ATOM 1599 N N . SER A 1 184 ? 10.718 -16.381 4.873 1.00 74.12 184 SER A N 1
ATOM 1600 C CA . SER A 1 184 ? 11.787 -15.498 5.353 1.00 74.12 184 SER A CA 1
ATOM 1601 C C . SER A 1 184 ? 12.598 -14.908 4.192 1.00 74.12 184 SER A C 1
ATOM 1603 O O . SER A 1 184 ? 12.988 -15.630 3.275 1.00 74.12 184 SER A O 1
ATOM 1605 N N . HIS A 1 185 ? 12.921 -13.614 4.283 1.00 73.00 185 HIS A N 1
ATOM 1606 C CA . HIS A 1 185 ? 13.776 -12.905 3.322 1.00 73.00 185 HIS A CA 1
ATOM 1607 C C . HIS A 1 185 ? 15.256 -13.306 3.392 1.00 73.00 185 HIS A C 1
ATOM 1609 O O . HIS A 1 185 ? 16.029 -12.912 2.528 1.00 73.00 185 HIS A O 1
ATOM 1615 N N . ASN A 1 186 ? 15.658 -14.141 4.360 1.00 66.62 186 ASN A N 1
ATOM 1616 C CA . ASN A 1 186 ? 17.032 -14.653 4.500 1.00 66.62 186 ASN A CA 1
ATOM 1617 C C . ASN A 1 186 ? 17.385 -15.762 3.485 1.00 66.62 186 ASN A C 1
ATOM 1619 O O . ASN A 1 186 ? 18.317 -16.538 3.692 1.00 66.62 186 ASN A O 1
ATOM 1623 N N . ILE A 1 187 ? 16.619 -15.881 2.405 1.00 64.44 187 ILE A N 1
ATOM 1624 C CA . ILE A 1 187 ? 16.815 -16.880 1.358 1.00 64.44 187 ILE A CA 1
ATOM 1625 C C . ILE A 1 187 ? 17.653 -16.272 0.231 1.00 64.44 187 ILE A C 1
ATOM 1627 O O . ILE A 1 187 ? 17.609 -15.070 -0.019 1.00 64.44 187 ILE A O 1
ATOM 1631 N N . ASN A 1 188 ? 18.427 -17.117 -0.459 1.00 72.19 188 ASN A N 1
ATOM 1632 C CA . ASN A 1 188 ? 19.157 -16.736 -1.668 1.00 72.19 188 ASN A CA 1
ATOM 1633 C C . ASN A 1 188 ? 18.235 -15.956 -2.630 1.00 72.19 188 ASN A C 1
ATOM 1635 O O . ASN A 1 188 ? 17.155 -16.443 -2.972 1.00 72.19 188 ASN A O 1
ATOM 1639 N N . ILE A 1 189 ? 18.700 -14.787 -3.095 1.00 72.81 189 ILE A N 1
ATOM 1640 C CA . ILE A 1 189 ? 18.009 -13.906 -4.048 1.00 72.81 189 ILE A CA 1
ATOM 1641 C C . ILE A 1 189 ? 17.477 -14.669 -5.254 1.00 72.81 189 ILE A C 1
ATOM 1643 O O . ILE A 1 189 ? 16.445 -14.257 -5.752 1.00 72.81 189 ILE A O 1
ATOM 1647 N N . GLU A 1 190 ? 18.106 -15.757 -5.710 1.00 75.06 190 GLU A N 1
ATOM 1648 C CA . GLU A 1 190 ? 17.657 -16.602 -6.835 1.00 75.06 190 GLU A CA 1
ATOM 1649 C C . GLU A 1 190 ? 16.447 -17.497 -6.515 1.00 75.06 190 GLU A C 1
ATOM 1651 O O . GLU A 1 190 ? 15.703 -17.899 -7.411 1.00 75.06 190 GLU A O 1
ATOM 1656 N N . LYS A 1 191 ? 16.222 -17.793 -5.233 1.00 78.19 191 LYS A N 1
ATOM 1657 C CA . LYS A 1 191 ? 15.117 -18.625 -4.731 1.00 78.19 191 LYS A CA 1
ATOM 1658 C C . LYS A 1 191 ? 13.973 -17.804 -4.130 1.00 78.19 191 LYS A C 1
ATOM 1660 O O . LYS A 1 191 ? 12.901 -18.350 -3.889 1.00 78.19 191 LYS A O 1
ATOM 1665 N N . SER A 1 192 ? 14.183 -16.508 -3.914 1.00 81.75 192 SER A N 1
ATOM 1666 C CA . SER A 1 192 ? 13.166 -15.581 -3.411 1.00 81.75 192 SER A CA 1
ATOM 1667 C C . SER A 1 192 ? 11.959 -15.437 -4.357 1.00 81.75 192 SER A C 1
ATOM 1669 O O . SER A 1 192 ? 12.088 -15.598 -5.574 1.00 81.75 192 SER A O 1
ATOM 1671 N N . PRO A 1 193 ? 10.759 -15.138 -3.845 1.00 83.38 193 PRO A N 1
ATOM 1672 C CA . PRO A 1 193 ? 9.612 -14.860 -4.700 1.00 83.38 193 PRO A CA 1
ATOM 1673 C C . PRO A 1 193 ? 9.823 -13.565 -5.505 1.00 83.38 193 PRO A C 1
ATOM 1675 O O . PRO A 1 193 ? 10.260 -12.554 -4.968 1.00 83.38 193 PRO A O 1
ATOM 1678 N N . ILE A 1 194 ? 9.493 -13.606 -6.800 1.00 89.44 194 ILE A N 1
ATOM 1679 C CA . ILE A 1 194 ? 9.531 -12.452 -7.727 1.00 89.44 194 ILE A CA 1
ATOM 1680 C C . ILE A 1 194 ? 8.194 -12.233 -8.440 1.00 89.44 194 ILE A C 1
ATOM 1682 O O . ILE A 1 194 ? 8.141 -11.599 -9.485 1.00 89.44 194 ILE A O 1
ATOM 1686 N N . LYS A 1 195 ? 7.125 -12.856 -7.947 1.00 93.62 195 LYS A N 1
ATOM 1687 C CA . LYS A 1 195 ? 5.776 -12.719 -8.502 1.00 93.62 195 LYS A CA 1
ATOM 1688 C C . LYS A 1 195 ? 4.970 -11.768 -7.626 1.00 93.62 195 LYS A C 1
ATOM 1690 O O . LYS A 1 195 ? 5.289 -11.603 -6.452 1.00 93.62 195 LYS A O 1
ATOM 1695 N N . SER A 1 196 ? 3.924 -11.178 -8.185 1.00 96.75 196 SER A N 1
ATOM 1696 C CA . SER A 1 196 ? 2.922 -10.412 -7.438 1.00 96.75 196 SER A CA 1
ATOM 1697 C C .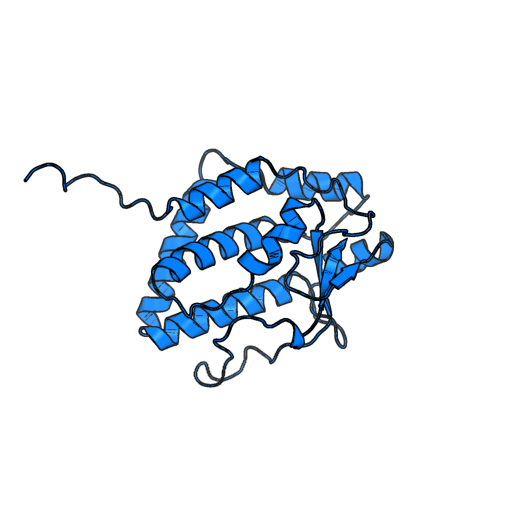 SER A 1 196 ? 2.411 -11.182 -6.212 1.00 96.75 196 SER A C 1
ATOM 1699 O O . SER A 1 196 ? 2.450 -12.414 -6.199 1.00 96.75 196 SER A O 1
ATOM 1701 N N . ILE A 1 197 ? 1.947 -10.470 -5.180 1.00 96.19 197 ILE A N 1
ATOM 1702 C CA . ILE A 1 197 ? 1.254 -11.125 -4.062 1.00 96.19 197 ILE A CA 1
ATOM 1703 C C . ILE A 1 197 ? -0.151 -11.484 -4.529 1.00 96.19 197 ILE A C 1
ATOM 1705 O O . ILE A 1 197 ? -0.917 -10.611 -4.945 1.00 96.19 197 ILE A O 1
ATOM 1709 N N . GLU A 1 198 ? -0.482 -12.766 -4.476 1.00 95.25 198 GLU A N 1
ATOM 1710 C CA . GLU A 1 198 ? -1.727 -13.308 -5.004 1.00 95.25 198 GLU A CA 1
ATOM 1711 C C . GLU A 1 198 ? -2.803 -13.499 -3.931 1.00 95.25 198 GLU A C 1
ATOM 1713 O O . GLU A 1 198 ? -2.522 -13.691 -2.748 1.00 95.25 198 GLU A O 1
ATOM 1718 N N . LYS A 1 199 ? -4.074 -13.463 -4.355 1.00 93.81 199 LYS A N 1
ATOM 1719 C CA . LYS A 1 199 ? -5.240 -13.548 -3.456 1.00 93.81 199 LYS A CA 1
ATOM 1720 C C . LYS A 1 199 ? -5.299 -14.834 -2.626 1.00 93.81 199 LYS A C 1
ATOM 1722 O O . LYS A 1 199 ? -5.900 -14.862 -1.564 1.00 93.81 199 LYS A O 1
ATOM 1727 N N . ASN A 1 200 ? -4.685 -15.910 -3.111 1.00 93.62 200 ASN A N 1
ATOM 1728 C CA . ASN A 1 200 ? -4.639 -17.198 -2.421 1.00 93.62 200 ASN A CA 1
ATOM 1729 C C . ASN A 1 200 ? -3.532 -17.274 -1.355 1.00 93.62 200 ASN A C 1
ATOM 1731 O O . ASN A 1 200 ? -3.478 -18.256 -0.617 1.00 93.62 200 ASN A O 1
ATOM 1735 N N . GLU A 1 201 ? -2.653 -16.273 -1.259 1.00 94.88 201 GLU A N 1
ATOM 1736 C CA . GLU A 1 201 ? -1.571 -16.247 -0.269 1.00 94.88 201 GLU A CA 1
ATOM 1737 C C . GLU A 1 201 ? -2.048 -15.796 1.122 1.00 94.88 201 GLU A C 1
ATOM 1739 O O . GLU A 1 201 ? -1.326 -15.949 2.113 1.00 94.88 201 GLU A O 1
ATOM 1744 N N . GLY A 1 202 ? -3.257 -15.239 1.220 1.00 96.38 202 GLY A N 1
ATOM 1745 C CA . GLY A 1 202 ? -3.819 -14.757 2.475 1.00 96.38 202 GLY A CA 1
ATOM 1746 C C . GLY A 1 202 ? -4.905 -13.708 2.282 1.00 96.38 202 GLY A C 1
ATOM 1747 O O . GLY A 1 202 ? -5.471 -13.571 1.202 1.00 96.38 202 GLY A O 1
ATOM 1748 N N . LYS A 1 203 ? -5.212 -12.990 3.364 1.00 97.50 203 LYS A N 1
ATOM 1749 C CA . LYS A 1 203 ? -6.274 -11.981 3.402 1.00 97.50 203 LYS A CA 1
ATOM 1750 C C . LYS A 1 203 ? -5.767 -10.667 3.961 1.00 97.50 203 LYS A C 1
ATOM 1752 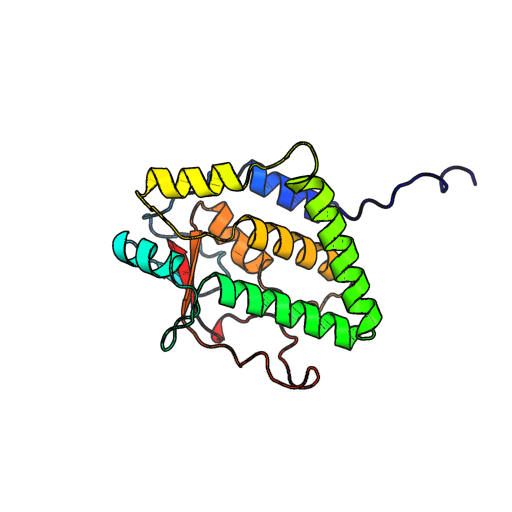O O . LYS A 1 203 ? -5.008 -10.659 4.933 1.00 97.50 203 LYS A O 1
ATOM 1757 N N . VAL A 1 204 ? -6.239 -9.560 3.410 1.00 97.44 204 VAL A N 1
ATOM 1758 C CA . VAL A 1 204 ? -5.986 -8.238 3.983 1.00 97.44 204 VAL A CA 1
ATOM 1759 C C . VAL A 1 204 ? -6.778 -8.102 5.282 1.00 97.44 204 VAL A C 1
ATOM 1761 O O . VAL A 1 204 ? -7.939 -8.491 5.350 1.00 97.44 204 VAL A O 1
ATOM 1764 N N . ILE A 1 205 ? -6.159 -7.580 6.335 1.00 97.19 205 ILE A N 1
ATOM 1765 C CA . ILE A 1 205 ? -6.880 -7.187 7.548 1.00 97.19 205 ILE A CA 1
ATOM 1766 C C . ILE A 1 205 ? -7.056 -5.679 7.468 1.00 97.19 205 ILE A C 1
ATOM 1768 O O . ILE A 1 205 ? -6.058 -4.958 7.390 1.00 97.19 205 ILE A O 1
ATOM 1772 N N . LEU A 1 206 ? -8.299 -5.214 7.474 1.00 96.62 206 LEU A N 1
ATOM 1773 C CA . LEU A 1 206 ? -8.626 -3.800 7.331 1.00 96.62 206 LEU A CA 1
ATOM 1774 C C . LEU A 1 206 ? -9.581 -3.322 8.428 1.00 96.62 206 LEU A C 1
ATOM 1776 O O . LEU A 1 206 ? -10.240 -4.139 9.075 1.00 96.62 206 LEU A O 1
ATOM 1780 N N . PHE A 1 207 ? -9.590 -2.009 8.643 1.00 95.62 207 PHE A N 1
ATOM 1781 C CA . PHE A 1 207 ? -10.456 -1.282 9.567 1.00 95.62 207 PHE A CA 1
ATOM 1782 C C . PHE A 1 207 ? -11.300 -0.254 8.817 1.00 95.62 207 PHE A C 1
ATOM 1784 O O . PHE A 1 207 ? -10.738 0.485 7.970 1.00 95.62 207 PHE A O 1
#

Secondary structure (DSSP, 8-state):
--SSS-----S--HHHHHHHHHHHH--TTSSTTS----TT-SS-EEE---HHHHHHHHT--S-BTTEEEHHHHHHHHHHHHHHHHHHHS-HHHHHHHHHHHHHHHHHHHTSSS-SS-HHHHHHHHHHHTT--S----HHHHHHHHHHHHHHHTT-TT---STGGGHHHHHTT--EEEEEE----S-S-TTTS--SPPPGGGEEEEE-

Radius of gyration: 17.74 Å; chains: 1; bounding box: 43×41×54 Å

Organism: Bacteroides stercoris (NCBI:txid46506)

pLDDT: mean 89.56, std 12.93, range [30.08, 98.56]

Foldseek 3Di:
DPPPDDDPPQLQDPVLVVLLVLLLPQPAQPQQLHDDPDPLQQAAADEDNDLVVLLVQLPDPQADDQWFRLVVVLVLQVLLLLLLQCVVDNNVVSV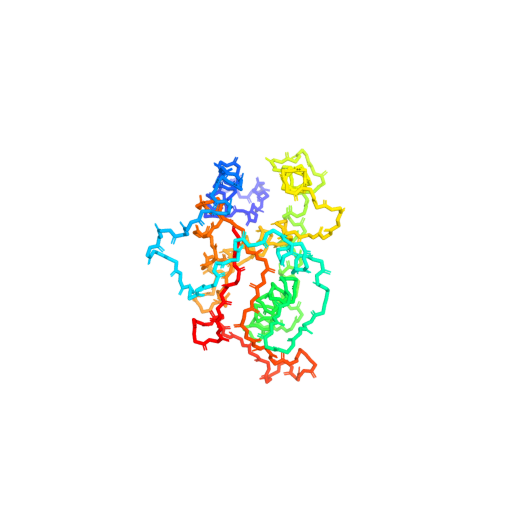VVLVVLLVSLCCAQPVDDHPDDLVVSQVVVCVVSVHDDGGLCVVSLSSSVRSQVSCCVVDVQRADDSVSCVVCRSVNKGFRTWRADDDDPPDDSVPRNNGYDHNVRTHTYID

Sequence (207 aa):
MIFNFIRKQSYFTEEMEYYIDIFRNINWFFNCSEELNDDSIYFDYIQENNIEKVKEKINQHLNSRGNVCLRNFFIEGEFRQETFLMRATSINEGRKDIIRIIDSINKRFLHKKQEIDFEKIENRFKYKYNIESGSLEIYRYFKALLVETYFLTQYKTFPILFNRLLNIYKNGHVIIGWKGKFISHNINIEKSPIKSIEKNEGKVILF